Protein AF-A0A7D4Y6I4-F1 (afdb_monomer_lite)

pLDDT: mean 80.45, std 13.64, range [45.06, 97.44]

Sequence (197 aa):
MAVAPRLAIAAEPFLGSIGFMLISAAALFSTGSAINATLFSTARFTSRLAQNDLIPDHLSEDSDGDEPIRGLLTVGILAAGFTVVGSLQGITSFASLTFIVIMGGMNYLAISHRTKTEIRSLVPAVGFAGTVITIPLLLWHLYSKKFGVFLSVIGIVIIVITVEILYFERDWIVSEADELSDGAGSLDAEIESQTED

Secondary structure (DSSP, 8-state):
--HHHHHHHHHHHHHHHHHHHHHHHHHHHHHHHHHHHHHHHHHHHHHHHHHTTSS-GGG--S-TTS--HHHHHHHHHHHHHHHHHS-HHHHHHHHHHHHHHHHHHHHHHHHHTGGG----THHHHHHHHHHHHHHHHHHHHHHHH-HHHHHHHHHHHHHHHHHHHHHS-THHHHHHHHHHHHHHHHHHHHHHHHH--

Radius of gyration: 23.62 Å; chains: 1; bounding box: 47×55×69 Å

Structure (mmCIF, N/CA/C/O backbone):
data_AF-A0A7D4Y6I4-F1
#
_entry.id   AF-A0A7D4Y6I4-F1
#
loop_
_atom_site.group_PDB
_atom_site.id
_atom_site.type_symbol
_atom_site.label_atom_id
_atom_site.label_alt_id
_atom_site.label_comp_id
_atom_site.label_asym_id
_atom_site.label_entity_id
_atom_site.label_seq_id
_atom_site.pdbx_PDB_ins_code
_atom_site.Cartn_x
_atom_site.Cartn_y
_atom_site.Cartn_z
_atom_site.occupancy
_atom_site.B_iso_or_equiv
_atom_site.auth_seq_id
_atom_site.auth_comp_id
_atom_site.auth_asym_id
_atom_site.auth_atom_id
_atom_site.pdbx_PDB_model_num
ATOM 1 N N . MET A 1 1 ? -9.154 0.128 10.744 1.00 45.06 1 MET A N 1
ATOM 2 C CA . MET A 1 1 ? -8.159 1.161 11.073 1.00 45.06 1 MET A CA 1
ATOM 3 C C . MET A 1 1 ? -8.913 2.333 11.681 1.00 45.06 1 MET A C 1
ATOM 5 O O . MET A 1 1 ? -9.669 2.979 10.983 1.00 45.06 1 MET A O 1
ATOM 9 N N . ALA A 1 2 ? -8.832 2.498 13.000 1.00 52.56 2 ALA A N 1
ATOM 10 C CA . ALA A 1 2 ? -9.418 3.622 13.743 1.00 52.56 2 ALA A CA 1
ATOM 11 C C . ALA A 1 2 ? -8.486 3.960 14.916 1.00 52.56 2 ALA A C 1
ATOM 13 O O . ALA A 1 2 ? -8.923 4.141 16.043 1.00 52.56 2 ALA A O 1
ATOM 14 N N . VAL A 1 3 ? -7.172 3.914 14.675 1.00 60.28 3 VAL A N 1
ATOM 15 C CA . VAL A 1 3 ? -6.167 4.051 15.737 1.00 60.28 3 VAL A CA 1
ATOM 16 C C . VAL A 1 3 ? -6.004 5.518 16.123 1.00 60.28 3 VAL A C 1
ATOM 18 O O . VAL A 1 3 ? -6.035 5.812 17.306 1.00 60.28 3 VAL A O 1
ATOM 21 N N . ALA A 1 4 ? -5.964 6.449 15.166 1.00 66.25 4 ALA A N 1
ATOM 22 C CA . ALA A 1 4 ? -5.844 7.878 15.470 1.00 66.25 4 ALA A CA 1
ATOM 23 C C . ALA A 1 4 ? -7.004 8.439 16.328 1.00 66.25 4 ALA A C 1
ATOM 25 O O . ALA A 1 4 ? -6.711 9.039 17.359 1.00 66.25 4 ALA A O 1
ATOM 26 N N . PRO A 1 5 ? -8.296 8.173 16.028 1.00 69.12 5 PRO A N 1
ATOM 27 C CA . PRO A 1 5 ? -9.392 8.603 16.902 1.00 69.12 5 PRO A CA 1
ATOM 28 C C . PRO A 1 5 ? -9.328 7.959 18.289 1.00 69.12 5 PRO A C 1
ATOM 30 O O . PRO A 1 5 ? -9.615 8.607 19.288 1.00 69.12 5 PRO A O 1
ATOM 33 N N . ARG A 1 6 ? -8.913 6.685 18.367 1.00 76.25 6 ARG A N 1
ATOM 34 C CA . ARG A 1 6 ? -8.762 5.964 19.640 1.00 76.25 6 ARG A CA 1
ATOM 35 C C . ARG A 1 6 ? -7.611 6.505 20.478 1.00 76.25 6 ARG A C 1
ATOM 37 O O . ARG A 1 6 ? -7.748 6.563 21.690 1.00 76.25 6 ARG A O 1
ATOM 44 N N . LEU A 1 7 ? -6.506 6.907 19.852 1.00 75.75 7 LEU A N 1
ATOM 45 C CA . LEU A 1 7 ? -5.378 7.545 20.528 1.00 75.75 7 LEU A CA 1
ATOM 46 C C . LEU A 1 7 ? -5.739 8.956 21.000 1.00 75.75 7 LEU A C 1
ATOM 48 O O . LEU A 1 7 ? -5.395 9.317 22.119 1.00 75.75 7 LEU A O 1
ATOM 52 N N . ALA A 1 8 ? -6.474 9.724 20.191 1.00 76.25 8 ALA A N 1
ATOM 53 C CA . ALA A 1 8 ? -6.963 11.042 20.587 1.00 76.25 8 ALA A CA 1
ATOM 54 C C . ALA A 1 8 ? -7.915 10.947 21.794 1.00 76.25 8 ALA A C 1
ATOM 56 O O . ALA A 1 8 ? -7.738 11.671 22.769 1.00 76.25 8 ALA A O 1
ATOM 57 N N . ILE A 1 9 ? -8.861 10.000 21.769 1.00 78.75 9 ILE A N 1
ATOM 58 C CA . ILE A 1 9 ? -9.758 9.691 22.899 1.00 78.75 9 ILE A CA 1
ATOM 59 C C . ILE A 1 9 ? -8.985 9.178 24.119 1.00 78.75 9 ILE A C 1
ATOM 61 O O . ILE A 1 9 ? -9.285 9.556 25.246 1.00 78.75 9 ILE A O 1
ATOM 65 N N . ALA A 1 10 ? -7.958 8.349 23.922 1.00 80.38 10 ALA A N 1
ATOM 66 C CA . ALA A 1 10 ? -7.136 7.847 25.022 1.00 80.38 10 ALA A CA 1
ATOM 67 C C . ALA A 1 10 ? -6.286 8.943 25.689 1.00 80.38 10 ALA A C 1
ATOM 69 O O . ALA A 1 10 ? -5.902 8.787 26.845 1.00 80.38 10 ALA A O 1
ATOM 70 N N . ALA A 1 11 ? -5.996 10.041 24.988 1.00 77.12 11 ALA A N 1
ATOM 71 C CA . ALA A 1 11 ? -5.243 11.170 25.526 1.00 77.12 11 ALA A CA 1
ATOM 72 C C . ALA A 1 11 ? -6.108 12.184 26.291 1.00 77.12 11 ALA A C 1
ATOM 74 O O . ALA A 1 11 ? -5.578 12.929 27.114 1.00 77.12 11 ALA A O 1
ATOM 75 N N . GLU A 1 12 ? -7.421 12.203 26.055 1.00 76.38 12 GLU A N 1
ATOM 76 C CA . GLU A 1 12 ? -8.380 13.074 26.744 1.00 76.38 12 GLU A CA 1
ATOM 77 C C . GLU A 1 12 ? -8.302 12.989 28.285 1.00 76.38 12 GLU A C 1
ATOM 79 O O . GLU A 1 12 ? -8.216 14.041 28.918 1.00 76.38 12 GLU A O 1
ATOM 84 N N . PRO A 1 13 ? -8.217 11.806 28.930 1.00 76.69 13 PRO A N 1
ATOM 85 C CA . PRO A 1 13 ? -8.066 11.731 30.387 1.00 76.69 13 PRO A CA 1
ATOM 86 C C . PRO A 1 13 ? -6.716 12.243 30.925 1.00 76.69 13 PRO A C 1
ATOM 88 O O . PRO A 1 13 ? -6.615 12.495 32.123 1.00 76.69 13 PRO A O 1
ATOM 91 N N . PHE A 1 14 ? -5.686 12.412 30.084 1.00 80.25 14 PHE A N 1
ATOM 92 C CA . PHE A 1 14 ? -4.350 12.866 30.507 1.00 80.25 14 PHE A CA 1
ATOM 93 C C . PHE A 1 14 ? -4.066 14.338 30.180 1.00 80.25 14 PHE A C 1
ATOM 95 O O . PHE A 1 14 ? -3.408 15.021 30.960 1.00 80.25 14 PHE A O 1
ATOM 102 N N . LEU A 1 15 ? -4.537 14.828 29.028 1.00 80.25 15 LEU A N 1
ATOM 103 C CA . LEU A 1 15 ? -4.278 16.185 28.522 1.00 80.25 15 LEU A CA 1
ATOM 104 C C . LEU A 1 15 ? -5.556 17.012 28.278 1.00 80.25 15 LEU A C 1
ATOM 106 O O . LEU A 1 15 ? -5.475 18.145 27.796 1.00 80.25 15 LEU A O 1
ATOM 110 N N . GLY A 1 16 ? -6.737 16.467 28.574 1.00 85.19 16 GLY A N 1
ATOM 111 C CA . GLY A 1 16 ? -8.017 17.118 28.305 1.00 85.19 16 GLY A CA 1
ATOM 112 C C . GLY A 1 16 ? -8.282 17.335 26.810 1.00 85.19 16 GLY A C 1
ATOM 113 O O . GLY A 1 16 ? -7.694 16.693 25.934 1.00 85.19 16 GLY A O 1
ATOM 114 N N . SER A 1 17 ? -9.159 18.293 26.508 1.00 84.62 17 SER A N 1
ATOM 115 C CA . SER A 1 17 ? -9.577 18.632 25.138 1.00 84.62 17 SER A CA 1
ATOM 116 C C . SER A 1 17 ? -8.432 19.132 24.247 1.00 84.62 17 SER A C 1
ATOM 118 O O . SER A 1 17 ? -8.459 18.925 23.032 1.00 84.62 17 SER A O 1
ATOM 120 N N . ILE A 1 18 ? -7.398 19.741 24.838 1.00 87.56 18 ILE A N 1
ATOM 121 C CA . ILE A 1 18 ? -6.211 20.217 24.115 1.00 87.56 18 ILE A CA 1
ATOM 122 C C . ILE A 1 18 ? -5.413 19.028 23.561 1.00 87.56 18 ILE A C 1
ATOM 124 O O . ILE A 1 18 ? -5.013 19.051 22.397 1.00 87.56 18 ILE A O 1
ATOM 128 N N . GLY A 1 19 ? -5.230 17.962 24.350 1.00 84.25 19 GLY A N 1
ATOM 129 C CA . GLY A 1 19 ? -4.546 16.743 23.899 1.00 84.25 19 GLY A CA 1
ATOM 130 C C . GLY A 1 19 ? -5.274 16.050 22.753 1.00 84.25 19 GLY A C 1
ATOM 131 O O . GLY A 1 19 ? -4.652 15.689 21.752 1.00 84.25 19 GLY A O 1
ATOM 132 N N . PHE A 1 20 ? -6.600 15.938 22.863 1.00 85.19 20 PHE A N 1
ATOM 133 C CA . PHE A 1 20 ? -7.443 15.418 21.787 1.00 85.19 20 PHE A CA 1
ATOM 134 C C . PHE A 1 20 ? -7.268 16.226 20.491 1.00 85.19 20 PHE A C 1
ATOM 136 O O . PHE A 1 20 ? -7.071 15.646 19.419 1.00 85.19 20 PHE A O 1
ATOM 143 N N . MET A 1 21 ? -7.300 17.561 20.581 1.00 89.12 21 MET A N 1
ATOM 144 C CA . MET A 1 21 ? -7.192 18.446 19.419 1.00 89.12 21 MET A CA 1
ATOM 145 C C . MET A 1 21 ? -5.814 18.355 18.753 1.00 89.12 21 MET A C 1
ATOM 147 O O . MET A 1 21 ? -5.738 18.210 17.533 1.00 89.12 21 MET A O 1
ATOM 151 N N . LEU A 1 22 ? -4.731 18.372 19.539 1.00 89.75 22 LEU A N 1
ATOM 152 C CA . LEU A 1 22 ? -3.364 18.280 19.019 1.00 89.75 22 LEU A CA 1
ATOM 153 C C . LEU A 1 22 ? -3.096 16.938 18.331 1.00 89.75 22 LEU A C 1
ATOM 155 O O . LEU A 1 22 ? -2.549 16.919 17.230 1.00 89.75 22 LEU A O 1
ATOM 159 N N . ILE A 1 23 ? -3.516 15.819 18.931 1.00 87.94 23 ILE A N 1
ATOM 160 C CA . ILE A 1 23 ? -3.332 14.487 18.332 1.00 87.94 23 ILE A CA 1
ATOM 161 C C . ILE A 1 23 ? -4.179 14.338 17.070 1.00 87.94 23 ILE A C 1
ATOM 163 O O . ILE A 1 23 ? -3.701 13.797 16.074 1.00 87.94 23 ILE A O 1
ATOM 167 N N . SER A 1 24 ? -5.412 14.848 17.080 1.00 88.62 24 SER A N 1
ATOM 168 C CA . SER A 1 24 ? -6.282 14.820 15.901 1.00 88.62 24 SER A CA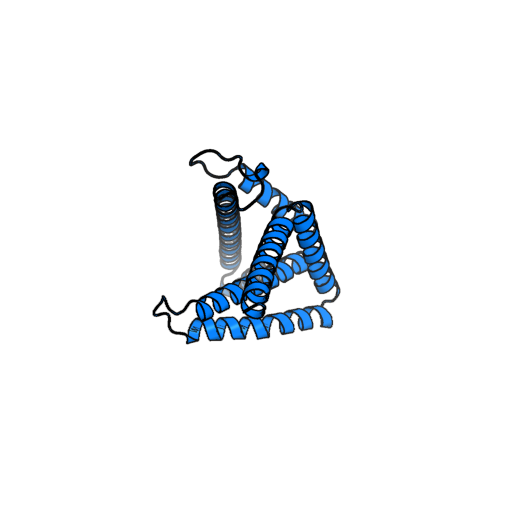 1
ATOM 169 C C . SER A 1 24 ? -5.693 15.640 14.750 1.00 88.62 24 SER A C 1
ATOM 171 O O . SER A 1 24 ? -5.631 15.152 13.623 1.00 88.62 24 SER A O 1
ATOM 173 N N . ALA A 1 25 ? -5.189 16.846 15.031 1.00 91.25 25 ALA A N 1
ATOM 174 C CA . ALA A 1 25 ? -4.516 17.679 14.037 1.00 91.25 25 ALA A CA 1
ATOM 175 C C . ALA A 1 25 ? -3.249 16.999 13.496 1.00 91.25 25 ALA A C 1
ATOM 177 O O . ALA A 1 25 ? -3.074 16.898 12.282 1.00 91.25 25 ALA A O 1
ATOM 178 N N . ALA A 1 26 ? -2.400 16.462 14.377 1.00 91.38 26 ALA A N 1
ATOM 179 C CA . ALA A 1 26 ? -1.193 15.740 13.984 1.00 91.38 26 ALA A CA 1
ATOM 180 C C . ALA A 1 26 ? -1.512 14.523 13.101 1.00 91.38 26 ALA A C 1
ATOM 182 O O . ALA A 1 26 ? -0.849 14.305 12.087 1.00 91.38 26 ALA A O 1
ATOM 183 N N . ALA A 1 27 ? -2.555 13.759 13.436 1.00 89.75 27 ALA A N 1
ATOM 184 C CA . ALA A 1 27 ? -2.996 12.618 12.642 1.00 89.75 27 ALA A CA 1
ATOM 185 C C . ALA A 1 27 ? -3.502 13.032 11.251 1.00 89.75 27 ALA A C 1
ATOM 187 O O . ALA A 1 27 ? -3.180 12.361 10.266 1.00 89.75 27 ALA A O 1
ATOM 188 N N . LEU A 1 28 ? -4.251 14.136 11.151 1.00 91.00 28 LEU A N 1
ATOM 189 C CA . LEU A 1 28 ? -4.729 14.672 9.873 1.00 91.00 28 LEU A CA 1
ATOM 190 C C . LEU A 1 28 ? -3.567 15.130 8.987 1.00 91.00 28 LEU A C 1
ATOM 192 O O . LEU A 1 28 ? -3.477 14.696 7.840 1.00 91.00 28 LEU A O 1
ATOM 196 N N . PHE A 1 29 ? -2.642 15.932 9.522 1.00 93.94 29 PHE A N 1
ATOM 197 C CA . PHE A 1 29 ? -1.471 16.391 8.769 1.00 93.94 29 PHE A CA 1
ATOM 198 C C . PHE A 1 29 ? -0.541 15.236 8.371 1.00 93.94 29 PHE A C 1
ATOM 200 O O . PHE A 1 29 ? -0.053 15.208 7.243 1.00 93.94 29 PHE A O 1
ATOM 207 N N . SER A 1 30 ? -0.333 14.253 9.253 1.00 93.88 30 SER A N 1
ATOM 208 C CA . SER A 1 30 ? 0.481 13.067 8.955 1.00 93.88 30 SER A CA 1
ATOM 209 C C . SER A 1 30 ? -0.136 12.218 7.840 1.00 93.88 30 SER A C 1
ATOM 211 O O . SER A 1 30 ? 0.561 11.850 6.894 1.00 93.88 30 SER A O 1
ATOM 213 N N . THR A 1 31 ? -1.448 11.970 7.904 1.00 91.62 31 THR A N 1
ATOM 214 C CA . THR A 1 31 ? -2.162 11.204 6.872 1.00 91.62 31 THR A CA 1
ATOM 215 C C . THR A 1 31 ? -2.164 11.954 5.540 1.00 91.62 31 THR A C 1
ATOM 217 O O . THR A 1 31 ? -1.853 11.366 4.508 1.00 91.62 31 THR A O 1
ATOM 220 N N . GLY A 1 32 ? -2.445 13.262 5.561 1.00 91.31 32 GLY A N 1
ATOM 221 C CA . GLY A 1 32 ? -2.434 14.106 4.365 1.00 91.31 32 GLY A CA 1
ATOM 222 C C . GLY A 1 32 ? -1.062 14.159 3.691 1.00 91.31 32 GLY A C 1
ATOM 223 O O . GLY A 1 32 ? -0.973 13.989 2.478 1.00 91.31 32 GLY A O 1
ATOM 224 N N . SER A 1 33 ? 0.015 14.309 4.468 1.00 94.00 33 SER A N 1
ATOM 225 C CA . SER A 1 33 ? 1.389 14.316 3.947 1.00 94.00 33 SER A CA 1
ATOM 226 C C . SER A 1 33 ? 1.777 12.976 3.314 1.00 94.00 33 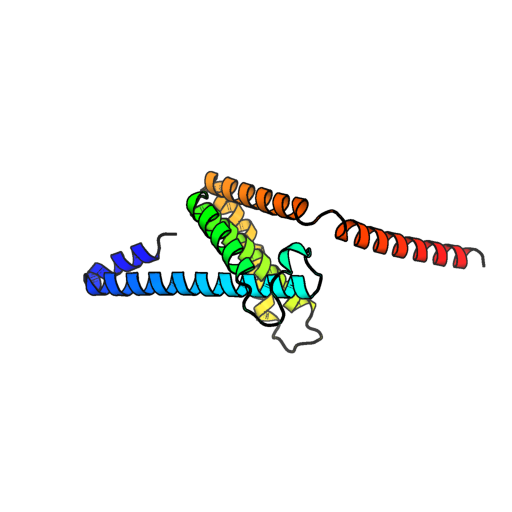SER A C 1
ATOM 228 O O . SER A 1 33 ? 2.322 12.950 2.212 1.00 94.00 33 SER A O 1
ATOM 230 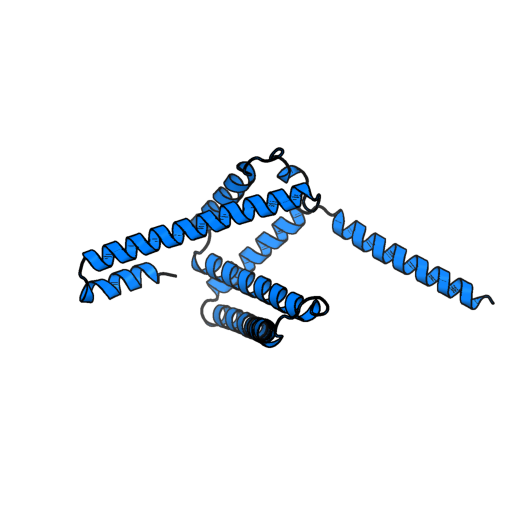N N . ALA A 1 34 ? 1.435 11.854 3.959 1.00 90.62 34 ALA A N 1
ATOM 231 C CA . ALA A 1 34 ? 1.717 10.523 3.425 1.00 90.62 34 ALA A CA 1
ATOM 232 C C . ALA A 1 34 ? 0.975 10.251 2.104 1.00 90.62 34 ALA A C 1
ATOM 234 O O . ALA A 1 34 ? 1.565 9.716 1.162 1.00 90.62 34 ALA A O 1
ATOM 235 N N . ILE A 1 35 ? -0.297 10.658 2.010 1.00 90.06 35 ILE A N 1
ATOM 236 C CA . ILE A 1 35 ? -1.079 10.558 0.769 1.00 90.06 35 ILE A CA 1
ATOM 237 C C . ILE A 1 35 ? -0.452 11.434 -0.319 1.00 90.06 35 ILE A C 1
ATOM 239 O O . ILE A 1 35 ? -0.207 10.944 -1.419 1.00 90.06 35 ILE A O 1
ATOM 243 N N . ASN A 1 36 ? -0.127 12.691 -0.005 1.00 92.00 36 ASN A N 1
ATOM 244 C CA . ASN A 1 36 ? 0.488 13.620 -0.950 1.00 92.00 36 ASN A CA 1
ATOM 245 C C . ASN A 1 36 ? 1.820 13.083 -1.501 1.00 92.00 36 ASN A C 1
ATOM 247 O O . ASN A 1 36 ? 2.022 13.041 -2.710 1.00 92.00 36 ASN A O 1
ATOM 251 N N . ALA A 1 37 ? 2.703 12.601 -0.622 1.00 92.44 37 ALA A N 1
ATOM 252 C CA . ALA A 1 37 ? 3.977 12.009 -1.018 1.00 92.44 37 ALA A CA 1
ATOM 253 C C . ALA A 1 37 ? 3.793 10.773 -1.914 1.00 92.44 37 ALA A C 1
ATOM 255 O O . ALA A 1 37 ? 4.526 10.612 -2.886 1.00 92.44 37 ALA A O 1
ATOM 256 N N . THR A 1 38 ? 2.802 9.926 -1.620 1.00 91.06 38 THR A N 1
ATOM 257 C CA . THR A 1 38 ? 2.506 8.734 -2.429 1.00 91.06 38 THR A CA 1
ATOM 258 C C . THR A 1 38 ? 2.008 9.123 -3.817 1.00 91.06 38 THR A C 1
ATOM 260 O O . THR A 1 38 ? 2.534 8.623 -4.802 1.00 91.06 38 THR A O 1
ATOM 263 N N . LEU A 1 39 ? 1.056 10.057 -3.907 1.00 90.19 39 LEU A N 1
ATOM 264 C CA . LEU A 1 39 ? 0.492 10.508 -5.180 1.00 90.19 39 LEU A CA 1
ATOM 265 C C . LEU A 1 39 ? 1.560 11.096 -6.112 1.00 90.19 39 LEU A C 1
ATOM 267 O O . LEU A 1 39 ? 1.663 10.674 -7.261 1.00 90.19 39 LEU A O 1
ATOM 271 N N . PHE A 1 40 ? 2.396 12.008 -5.605 1.00 89.69 40 PHE A N 1
ATOM 272 C CA . PHE A 1 40 ? 3.487 12.593 -6.389 1.00 89.69 40 PHE A CA 1
ATOM 273 C C . PHE A 1 40 ? 4.571 11.568 -6.745 1.00 89.69 40 PHE A C 1
ATOM 275 O O . PHE A 1 40 ? 5.055 11.557 -7.874 1.00 89.69 40 PHE A O 1
ATOM 282 N N . SER A 1 41 ? 4.940 10.683 -5.811 1.00 90.56 41 SER A N 1
ATOM 283 C CA . SER A 1 41 ? 5.918 9.618 -6.070 1.00 90.56 41 SER A CA 1
ATOM 284 C C . SER A 1 41 ? 5.438 8.675 -7.175 1.00 90.56 41 SER A C 1
ATOM 286 O O . SER A 1 41 ? 6.180 8.409 -8.117 1.00 90.56 41 SER A O 1
ATOM 288 N N . THR A 1 42 ? 4.183 8.222 -7.104 1.00 89.56 42 THR A N 1
ATOM 289 C CA . THR A 1 42 ? 3.581 7.346 -8.115 1.00 89.56 42 THR A CA 1
ATOM 290 C C . THR A 1 42 ? 3.457 8.050 -9.459 1.00 89.56 42 THR A C 1
ATOM 292 O O . THR A 1 42 ? 3.881 7.477 -10.453 1.00 89.56 42 THR A O 1
ATOM 295 N N . ALA A 1 43 ? 2.958 9.290 -9.504 1.00 86.62 43 ALA A N 1
ATOM 296 C CA . ALA A 1 43 ? 2.822 10.029 -10.759 1.00 86.62 43 ALA A CA 1
ATOM 297 C C . ALA A 1 43 ? 4.181 10.210 -11.455 1.00 86.62 43 ALA A C 1
ATOM 299 O O . ALA A 1 43 ? 4.328 9.855 -12.620 1.00 86.62 43 ALA A O 1
ATOM 300 N N . ARG A 1 44 ? 5.211 10.652 -10.718 1.00 85.81 44 ARG A N 1
ATOM 301 C CA . ARG A 1 44 ? 6.578 10.779 -11.250 1.00 85.81 44 ARG A CA 1
ATOM 302 C C . ARG A 1 44 ? 7.160 9.440 -11.684 1.00 85.81 44 ARG A C 1
ATOM 304 O O . ARG A 1 44 ? 7.814 9.380 -12.718 1.00 85.81 44 ARG A O 1
ATOM 311 N N . PHE A 1 45 ?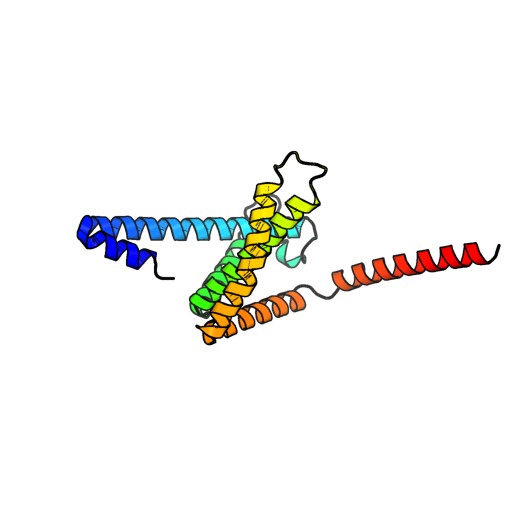 6.949 8.378 -10.908 1.00 87.31 45 PHE A N 1
ATOM 312 C CA . PHE A 1 45 ? 7.419 7.042 -11.263 1.00 87.31 45 PHE A CA 1
ATOM 313 C C . PHE A 1 45 ? 6.775 6.560 -12.567 1.00 87.31 45 PHE A C 1
ATOM 315 O O . PHE A 1 45 ? 7.494 6.190 -13.487 1.00 87.31 45 PHE A O 1
ATOM 322 N N . THR A 1 46 ? 5.451 6.649 -12.692 1.00 83.62 46 THR A N 1
ATOM 323 C CA . THR A 1 46 ? 4.724 6.277 -13.912 1.00 83.62 46 THR A CA 1
ATOM 324 C C . THR A 1 46 ? 5.190 7.091 -15.120 1.00 83.62 46 THR A C 1
ATOM 326 O O . THR A 1 46 ? 5.489 6.504 -16.153 1.00 83.62 46 THR A O 1
ATOM 329 N N . SER A 1 47 ? 5.363 8.410 -14.993 1.00 79.81 47 SER A N 1
ATOM 330 C CA . SER A 1 47 ? 5.882 9.237 -16.093 1.00 79.81 47 SER A CA 1
ATOM 331 C C . SER A 1 47 ? 7.308 8.869 -16.489 1.00 79.81 47 SER A C 1
ATOM 333 O O . SER A 1 47 ? 7.640 8.877 -17.669 1.00 79.81 47 SER A O 1
ATOM 335 N N . ARG A 1 48 ? 8.160 8.491 -15.527 1.00 81.94 48 ARG A N 1
ATOM 336 C CA . ARG A 1 48 ? 9.496 7.963 -15.829 1.00 81.94 48 ARG A CA 1
ATOM 337 C C . ARG A 1 48 ? 9.419 6.632 -16.569 1.00 81.94 48 ARG A C 1
ATOM 339 O O . ARG A 1 48 ? 10.217 6.433 -17.472 1.00 81.94 48 ARG A O 1
ATOM 346 N N . LEU A 1 49 ? 8.495 5.742 -16.215 1.00 82.69 49 LEU A N 1
ATOM 347 C CA . LEU A 1 49 ? 8.297 4.483 -16.938 1.00 82.69 49 LEU A CA 1
ATOM 348 C C . LEU A 1 49 ? 7.854 4.742 -18.385 1.00 82.69 49 LEU A C 1
ATOM 350 O O . LEU A 1 49 ? 8.416 4.134 -19.289 1.00 82.69 49 LEU A O 1
ATOM 354 N N . ALA A 1 50 ? 6.929 5.684 -18.601 1.00 78.06 50 ALA A N 1
ATOM 355 C CA . ALA A 1 50 ? 6.475 6.076 -19.938 1.00 78.06 50 ALA A CA 1
ATOM 356 C C . ALA A 1 50 ? 7.611 6.680 -20.779 1.00 78.06 50 ALA A C 1
ATOM 358 O O . ALA A 1 50 ? 7.806 6.297 -21.920 1.00 78.06 50 ALA A O 1
ATOM 359 N N . GLN A 1 51 ? 8.440 7.550 -20.187 1.00 77.62 51 GLN A N 1
ATOM 360 C CA . GLN A 1 51 ? 9.624 8.122 -20.850 1.00 77.62 51 GLN A CA 1
ATOM 361 C C . GLN A 1 51 ? 10.696 7.088 -21.236 1.00 77.62 51 GLN A C 1
ATOM 363 O O . GLN A 1 51 ? 11.592 7.418 -22.006 1.00 77.62 51 GLN A O 1
ATOM 368 N N . ASN A 1 52 ? 10.670 5.887 -20.649 1.00 78.62 52 ASN A N 1
ATOM 369 C CA . ASN A 1 52 ? 11.592 4.795 -20.977 1.00 78.62 52 ASN A CA 1
ATOM 370 C C . ASN A 1 52 ? 10.919 3.719 -21.851 1.00 78.62 52 ASN A C 1
ATOM 372 O O . ASN A 1 52 ? 11.427 2.602 -21.901 1.00 78.62 52 ASN A O 1
ATOM 376 N N . ASP A 1 53 ? 9.771 4.024 -22.472 1.00 73.81 53 ASP A N 1
ATOM 377 C CA . ASP A 1 53 ? 8.992 3.105 -23.316 1.00 73.81 53 ASP A CA 1
ATOM 378 C C . ASP A 1 53 ? 8.613 1.784 -22.603 1.00 73.81 53 ASP A C 1
ATOM 380 O O . ASP A 1 53 ? 8.401 0.749 -23.231 1.00 73.81 53 ASP A O 1
ATOM 384 N N . LEU A 1 54 ? 8.531 1.797 -21.260 1.00 74.50 54 LEU A N 1
ATOM 385 C CA . LEU A 1 54 ? 8.214 0.614 -20.438 1.00 74.50 54 LEU A CA 1
ATOM 386 C C . LEU A 1 54 ? 6.710 0.425 -20.199 1.00 74.50 54 LEU A C 1
ATOM 388 O O . LEU A 1 54 ? 6.300 -0.607 -19.666 1.00 74.50 54 LEU A O 1
ATOM 392 N N . ILE A 1 55 ? 5.892 1.429 -20.521 1.00 73.38 55 ILE A N 1
ATOM 393 C CA . ILE A 1 55 ? 4.429 1.391 -20.416 1.00 73.38 55 ILE A CA 1
ATOM 394 C C . ILE A 1 55 ? 3.804 2.094 -21.630 1.00 73.38 55 ILE A C 1
ATOM 396 O O . ILE A 1 55 ? 4.461 2.949 -22.221 1.00 73.38 55 ILE A O 1
ATOM 400 N N . PRO A 1 56 ? 2.551 1.771 -21.996 1.00 66.75 56 PRO A N 1
ATOM 401 C CA . PRO A 1 56 ? 1.918 2.285 -23.207 1.00 66.75 56 PRO A CA 1
ATOM 402 C C . PRO A 1 56 ? 1.840 3.82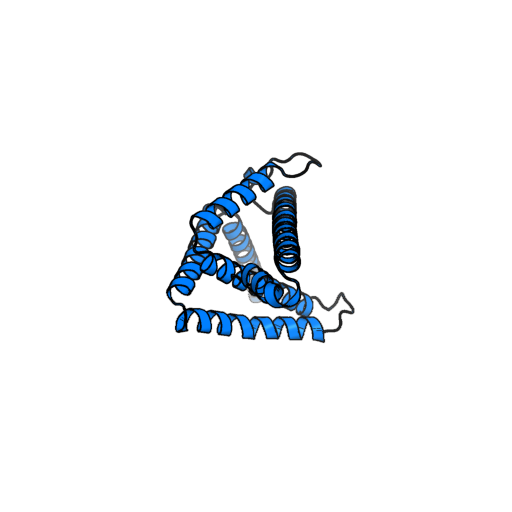0 -23.312 1.00 66.75 56 PRO A C 1
ATOM 404 O O . PRO A 1 56 ? 1.568 4.517 -22.329 1.00 66.75 56 PRO A O 1
ATOM 407 N N . ASP A 1 57 ? 1.953 4.330 -24.546 1.00 60.41 57 ASP A N 1
ATOM 408 C CA . ASP A 1 57 ? 2.179 5.755 -24.843 1.00 60.41 57 ASP A CA 1
ATOM 409 C C . ASP A 1 57 ? 1.081 6.733 -24.404 1.00 60.41 57 ASP A C 1
ATOM 411 O O . ASP A 1 57 ? 1.272 7.944 -24.308 1.00 60.41 57 ASP A O 1
ATOM 415 N N . HIS A 1 58 ? -0.112 6.229 -24.121 1.00 61.34 58 HIS A N 1
ATOM 416 C CA . HIS A 1 58 ? -1.240 7.055 -23.700 1.00 61.34 58 HIS A CA 1
ATOM 417 C C . HIS A 1 58 ? -1.106 7.566 -22.251 1.00 61.34 58 HIS A C 1
ATOM 419 O O . HIS A 1 58 ? -1.916 8.386 -21.816 1.00 61.34 58 HIS A O 1
ATOM 425 N N . LEU A 1 59 ? -0.067 7.136 -21.519 1.00 58.44 59 LEU A N 1
ATOM 426 C CA . LEU A 1 59 ? 0.393 7.750 -20.265 1.00 58.44 59 LEU A CA 1
ATOM 427 C C . LEU A 1 59 ? 1.612 8.680 -20.448 1.00 58.44 59 LEU A C 1
ATOM 429 O O . LEU A 1 59 ? 2.044 9.291 -19.469 1.00 58.44 59 LEU A O 1
ATOM 433 N N . SER A 1 60 ? 2.141 8.820 -21.670 1.00 56.50 60 SER A N 1
ATOM 434 C CA . SER A 1 60 ? 3.351 9.596 -22.008 1.00 56.50 60 SER A CA 1
ATOM 435 C C . SER A 1 60 ? 3.130 11.102 -22.131 1.00 56.50 60 SER A C 1
ATOM 437 O O . SER A 1 60 ? 4.080 11.852 -22.345 1.00 56.50 60 SER A O 1
ATOM 439 N N . GLU A 1 61 ? 1.893 11.582 -22.008 1.00 55.50 61 GLU A N 1
ATOM 440 C CA . GLU A 1 61 ? 1.580 12.996 -22.214 1.00 55.50 61 GLU A CA 1
ATOM 441 C C . GLU A 1 61 ? 1.845 13.842 -20.964 1.00 55.50 61 GLU A C 1
ATOM 443 O O . GLU A 1 61 ? 0.915 14.400 -20.395 1.00 55.50 61 GLU A O 1
ATOM 448 N N . ASP A 1 62 ? 3.103 13.973 -20.552 1.00 55.03 62 ASP A N 1
ATOM 449 C CA . ASP A 1 62 ? 3.555 15.167 -19.833 1.00 55.03 62 ASP A CA 1
ATOM 450 C C . ASP A 1 62 ? 4.977 15.521 -20.307 1.00 55.03 62 ASP A C 1
ATOM 452 O O . ASP A 1 62 ? 5.939 14.764 -20.152 1.00 55.03 62 ASP A O 1
ATOM 456 N N . SER A 1 63 ? 5.051 16.670 -20.981 1.00 50.34 63 SER A N 1
ATOM 457 C CA . SER A 1 63 ? 6.211 17.211 -21.681 1.00 50.34 63 SER A CA 1
ATOM 458 C C . SER A 1 63 ? 7.433 17.401 -20.782 1.00 50.34 63 SER A C 1
ATOM 460 O O . SER A 1 63 ? 7.327 17.835 -19.638 1.00 50.34 63 SER A O 1
ATOM 462 N N . ASP A 1 64 ? 8.595 17.131 -21.376 1.00 51.25 64 ASP A N 1
ATOM 463 C CA . ASP A 1 64 ? 9.941 17.628 -21.064 1.00 51.25 64 ASP A CA 1
ATOM 464 C C . ASP A 1 64 ? 10.053 18.570 -19.836 1.00 51.25 64 ASP A C 1
ATOM 466 O O . ASP A 1 64 ? 10.123 19.794 -19.947 1.00 51.25 64 ASP A O 1
ATOM 470 N N . GLY A 1 65 ? 10.093 17.982 -18.634 1.00 57.53 65 GLY A N 1
ATOM 471 C CA . GLY A 1 65 ? 10.525 18.653 -17.402 1.00 57.53 65 GLY A CA 1
ATOM 472 C C . GLY A 1 65 ? 9.444 19.176 -16.446 1.00 57.53 65 GLY A C 1
ATOM 473 O O . GLY A 1 65 ? 9.819 19.600 -15.350 1.00 57.53 65 GLY A O 1
ATOM 474 N N . ASP A 1 66 ? 8.154 19.115 -16.791 1.00 65.88 66 ASP A N 1
ATOM 475 C CA . ASP A 1 66 ? 7.062 19.539 -15.896 1.00 65.88 66 ASP A CA 1
ATOM 476 C C . ASP A 1 66 ? 6.547 18.412 -14.974 1.00 65.88 66 ASP A C 1
ATOM 478 O O . ASP A 1 66 ? 6.758 17.218 -15.198 1.00 65.88 66 ASP A O 1
ATOM 482 N N . GLU A 1 67 ? 5.892 18.799 -13.874 1.00 70.38 67 GLU A N 1
ATOM 483 C CA . GLU A 1 67 ? 5.269 17.860 -12.934 1.00 70.38 67 GLU A CA 1
ATOM 484 C C . GLU A 1 67 ? 4.103 17.115 -13.615 1.00 70.38 67 GLU A C 1
ATOM 486 O O . GLU A 1 67 ? 3.273 17.772 -14.246 1.00 70.38 67 GLU A O 1
ATOM 491 N N . PRO A 1 68 ? 3.969 15.781 -13.457 1.00 78.69 68 PRO A N 1
ATOM 492 C CA . PRO A 1 68 ? 2.964 15.003 -14.175 1.00 78.69 68 PRO A CA 1
ATOM 493 C C . PRO A 1 68 ? 1.551 15.175 -13.607 1.00 78.69 68 PRO A C 1
ATOM 495 O O . PRO A 1 68 ? 1.024 14.335 -12.866 1.00 78.69 68 PRO A O 1
ATOM 498 N N . ILE A 1 69 ? 0.930 16.311 -13.927 1.00 81.25 69 ILE A N 1
ATOM 499 C CA . ILE A 1 69 ? -0.375 16.732 -13.406 1.00 81.25 69 ILE A CA 1
ATOM 500 C C . ILE A 1 69 ? -1.469 15.752 -13.836 1.00 81.25 69 ILE A C 1
ATOM 502 O O . ILE A 1 69 ? -2.370 15.455 -13.045 1.00 81.25 69 ILE A O 1
ATOM 506 N N . ARG A 1 70 ? -1.404 15.214 -15.060 1.00 76.56 70 ARG A N 1
ATOM 507 C CA . ARG A 1 70 ? -2.415 14.270 -15.558 1.00 76.56 70 ARG A CA 1
ATOM 508 C C . ARG A 1 70 ? -2.342 12.935 -14.828 1.00 76.56 70 ARG A C 1
ATOM 510 O O . ARG A 1 70 ? -3.377 12.412 -14.400 1.00 76.56 70 ARG A O 1
ATOM 517 N N . GLY A 1 71 ? -1.128 12.425 -14.614 1.00 77.69 71 GLY A N 1
ATOM 518 C CA . GLY A 1 71 ? -0.886 11.239 -13.792 1.00 77.69 71 GLY A CA 1
ATOM 519 C C . GLY A 1 71 ? -1.374 11.443 -12.357 1.00 77.69 71 GLY A C 1
ATOM 520 O O . GLY A 1 71 ? -2.104 10.608 -11.818 1.00 77.69 71 GLY A O 1
ATOM 521 N N . LEU A 1 72 ? -1.069 12.602 -11.767 1.00 85.56 72 LEU A N 1
ATOM 522 C CA . LEU A 1 72 ? -1.502 12.964 -10.418 1.00 85.56 72 LEU A CA 1
ATOM 523 C C . LEU A 1 72 ? -3.032 12.995 -10.279 1.00 85.56 72 LEU A C 1
ATOM 525 O O . LEU A 1 72 ? -3.576 12.413 -9.337 1.00 85.56 72 LEU A O 1
ATOM 529 N N . LEU A 1 73 ? -3.733 13.644 -11.214 1.00 85.75 73 LEU A N 1
ATOM 530 C CA . LEU A 1 73 ? -5.197 13.707 -11.222 1.00 85.75 73 LEU A CA 1
ATOM 531 C C . LEU A 1 73 ? -5.822 12.325 -11.409 1.00 85.75 73 LEU A C 1
ATOM 533 O O . LEU A 1 73 ? -6.774 11.990 -10.707 1.00 85.75 73 LEU A O 1
ATOM 537 N N . THR A 1 74 ? -5.268 11.507 -12.303 1.00 82.56 74 THR A N 1
ATOM 538 C CA . THR A 1 74 ? -5.775 10.156 -12.576 1.00 82.56 74 THR A CA 1
ATOM 539 C C . THR A 1 74 ? -5.654 9.265 -11.343 1.00 82.56 74 THR A C 1
ATOM 541 O O . THR A 1 74 ? -6.652 8.716 -10.873 1.00 82.56 74 THR A O 1
ATOM 544 N N . VAL A 1 75 ? -4.457 9.181 -10.750 1.00 84.19 75 VAL A N 1
ATOM 545 C CA . VAL A 1 75 ? -4.227 8.392 -9.530 1.00 84.19 75 VAL A CA 1
ATOM 546 C C . VAL A 1 75 ? -5.049 8.948 -8.361 1.00 84.19 75 VAL A C 1
ATOM 548 O O . VAL A 1 75 ? -5.618 8.175 -7.592 1.00 84.19 75 VAL A O 1
ATOM 551 N N . GLY A 1 76 ? -5.182 10.273 -8.248 1.00 87.12 76 GLY A N 1
ATOM 552 C CA . GLY A 1 76 ? -5.993 10.927 -7.221 1.00 87.12 76 GLY A CA 1
ATOM 553 C C . GLY A 1 76 ? -7.488 10.605 -7.324 1.00 87.12 76 GLY A C 1
ATOM 554 O O . GLY A 1 76 ? -8.105 10.243 -6.321 1.00 87.12 76 GLY A O 1
ATOM 555 N N . ILE A 1 77 ? -8.071 10.681 -8.525 1.00 88.38 77 ILE A N 1
ATOM 556 C CA . ILE A 1 77 ? -9.481 10.340 -8.775 1.00 88.38 77 ILE A CA 1
ATOM 557 C C . ILE A 1 77 ? -9.725 8.854 -8.520 1.00 88.38 77 ILE A C 1
ATOM 559 O O . ILE A 1 77 ? -10.700 8.506 -7.854 1.00 88.38 77 ILE A O 1
ATOM 563 N N . LEU A 1 78 ? -8.830 7.980 -8.987 1.00 84.50 78 LEU A N 1
ATOM 564 C CA . LEU A 1 78 ? -8.923 6.545 -8.724 1.00 84.50 78 LEU A CA 1
ATOM 565 C C . LEU A 1 78 ? -8.862 6.257 -7.220 1.00 84.50 78 LEU A C 1
ATOM 567 O O . LEU A 1 78 ? -9.731 5.562 -6.697 1.00 84.50 78 LEU A O 1
ATOM 571 N N . ALA A 1 79 ? -7.900 6.839 -6.500 1.00 84.75 79 ALA A N 1
ATOM 572 C CA . ALA A 1 79 ? -7.776 6.679 -5.053 1.00 84.75 79 ALA A CA 1
ATOM 573 C C . ALA A 1 79 ? -9.018 7.190 -4.300 1.00 84.75 79 ALA A C 1
ATOM 575 O O . ALA A 1 79 ? -9.499 6.528 -3.373 1.00 84.75 79 ALA A O 1
ATOM 576 N N . ALA A 1 80 ? -9.579 8.332 -4.711 1.00 85.44 80 ALA A N 1
ATOM 577 C CA . ALA A 1 80 ? -10.819 8.866 -4.154 1.00 85.44 80 ALA A CA 1
ATOM 578 C C . ALA A 1 80 ? -12.015 7.940 -4.437 1.00 85.44 80 ALA A C 1
ATOM 580 O O . ALA A 1 80 ? -12.773 7.619 -3.520 1.00 85.44 80 ALA A O 1
ATOM 581 N N . GLY A 1 81 ? -12.148 7.441 -5.669 1.00 85.44 81 GLY A N 1
ATOM 582 C CA . GLY A 1 81 ? -13.189 6.492 -6.063 1.00 85.44 81 GLY A CA 1
ATOM 583 C C . GLY A 1 81 ? -13.118 5.185 -5.271 1.00 85.44 81 GLY A C 1
ATOM 584 O O . GLY A 1 81 ? -14.118 4.758 -4.692 1.00 85.44 81 GLY A O 1
ATOM 585 N N . PHE A 1 82 ? -11.923 4.599 -5.146 1.00 80.06 82 PHE A N 1
ATOM 586 C CA . PHE A 1 82 ? -11.696 3.420 -4.308 1.00 80.06 82 PHE A CA 1
ATOM 587 C C . PHE A 1 82 ? -12.053 3.682 -2.846 1.00 80.06 82 PHE A C 1
ATOM 589 O O . PHE A 1 82 ? -12.652 2.819 -2.212 1.00 80.06 82 PHE A O 1
ATOM 596 N N . THR A 1 83 ? -11.742 4.869 -2.319 1.00 82.06 83 THR A N 1
ATOM 597 C CA . THR A 1 83 ? -12.072 5.243 -0.935 1.00 82.06 83 THR A CA 1
ATOM 598 C C . THR A 1 83 ? -13.582 5.327 -0.696 1.00 82.06 83 THR A C 1
ATOM 600 O O . THR A 1 83 ? -14.043 4.951 0.380 1.00 82.06 83 THR A O 1
ATOM 603 N N . VAL A 1 84 ? -14.357 5.799 -1.677 1.00 84.12 84 VAL A N 1
ATOM 604 C CA . VAL A 1 84 ? -15.821 5.929 -1.567 1.00 84.12 84 VAL A CA 1
ATOM 605 C C . VAL A 1 84 ? -16.529 4.582 -1.726 1.00 84.12 84 VAL A C 1
ATOM 607 O O . VAL A 1 84 ? -17.482 4.300 -1.002 1.00 84.12 84 VAL A O 1
ATOM 610 N N . VAL A 1 85 ? -16.083 3.755 -2.673 1.00 77.75 85 VAL A N 1
ATOM 611 C CA . VAL A 1 85 ? -16.782 2.517 -3.062 1.00 77.75 85 VAL A CA 1
ATOM 612 C C . VAL A 1 85 ? -16.300 1.300 -2.268 1.00 77.75 85 VAL A C 1
ATOM 614 O O . VAL A 1 85 ? -17.081 0.398 -1.963 1.00 77.75 85 VAL A O 1
ATOM 617 N N . GLY A 1 86 ? -15.009 1.234 -1.947 1.00 70.81 86 GLY A N 1
ATOM 618 C CA . GLY A 1 86 ? -14.395 0.051 -1.360 1.00 70.81 86 GLY A CA 1
ATOM 619 C C . GLY A 1 86 ? -14.549 -0.030 0.158 1.00 70.81 86 GLY A C 1
ATOM 620 O O . GLY A 1 86 ? -14.636 0.969 0.872 1.00 70.81 86 GLY A O 1
ATOM 621 N N . SER A 1 87 ? -14.514 -1.254 0.697 1.00 82.25 87 SER A N 1
ATOM 622 C CA . SER A 1 87 ? -14.421 -1.421 2.147 1.00 82.25 87 SER A CA 1
ATOM 623 C C . SER A 1 87 ? -13.045 -0.940 2.619 1.00 82.25 87 SER A C 1
ATOM 625 O O . SER A 1 87 ? -12.019 -1.492 2.225 1.00 82.25 87 SER A O 1
ATOM 627 N N . LEU A 1 88 ? -12.997 0.070 3.498 1.00 83.50 88 LEU A N 1
ATOM 628 C CA . LEU A 1 88 ? -11.730 0.629 4.004 1.00 83.50 88 LEU A CA 1
ATOM 629 C C . LEU A 1 88 ? -10.791 -0.459 4.544 1.00 83.50 88 LEU A C 1
ATOM 631 O O . LEU A 1 88 ? -9.571 -0.398 4.379 1.00 83.50 88 LEU A O 1
ATOM 635 N N . GLN A 1 89 ? -11.366 -1.482 5.183 1.00 87.81 89 GLN A N 1
ATOM 636 C CA . GLN A 1 89 ? -10.595 -2.610 5.680 1.00 87.81 89 GLN A CA 1
ATOM 637 C C . GLN A 1 89 ? -10.055 -3.501 4.553 1.00 87.81 89 GLN A C 1
ATOM 639 O O . GLN A 1 89 ? -8.910 -3.925 4.650 1.00 87.81 89 GLN A O 1
ATOM 644 N N . GLY A 1 90 ? -10.837 -3.761 3.500 1.00 88.62 90 GLY A N 1
ATOM 645 C CA . GLY A 1 90 ? -10.381 -4.489 2.315 1.00 88.62 90 GLY A CA 1
ATOM 646 C C . GLY A 1 90 ? -9.258 -3.751 1.596 1.00 88.62 90 GLY A C 1
ATOM 647 O O . GLY A 1 90 ? -8.215 -4.347 1.355 1.00 88.62 90 GLY A O 1
ATOM 648 N N . ILE A 1 91 ? -9.419 -2.444 1.369 1.00 88.62 91 ILE A N 1
ATOM 649 C CA . ILE A 1 91 ? -8.403 -1.584 0.740 1.00 88.62 91 ILE A CA 1
ATOM 650 C C . ILE A 1 91 ? -7.106 -1.608 1.552 1.00 88.62 91 ILE A C 1
ATOM 652 O O . ILE A 1 91 ? -6.036 -1.858 1.010 1.00 88.62 91 ILE A O 1
ATOM 656 N N . THR A 1 92 ? -7.193 -1.404 2.871 1.00 89.06 92 THR A N 1
ATOM 657 C CA . THR A 1 92 ? -6.002 -1.391 3.735 1.00 89.06 92 THR A CA 1
ATOM 658 C C . THR A 1 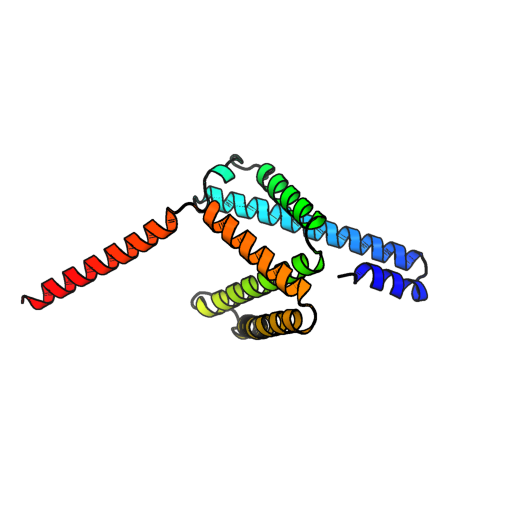92 ? -5.336 -2.769 3.802 1.00 89.06 92 THR A C 1
ATOM 660 O O . THR A 1 92 ? -4.109 -2.858 3.818 1.00 89.06 92 THR A O 1
ATOM 663 N N . SER A 1 93 ? -6.116 -3.856 3.837 1.00 93.25 93 SER A N 1
ATOM 664 C CA . SER A 1 93 ? -5.580 -5.222 3.828 1.00 93.25 93 SER A CA 1
ATOM 665 C C . SER A 1 93 ? -4.909 -5.567 2.498 1.00 93.25 93 SER A C 1
ATOM 667 O O . SER A 1 93 ? -3.829 -6.152 2.518 1.00 93.25 93 SER A O 1
ATOM 669 N N . PHE A 1 94 ? -5.497 -5.163 1.370 1.00 93.00 94 PHE A N 1
ATOM 670 C CA . PHE A 1 94 ? -4.889 -5.295 0.048 1.00 93.00 94 PHE A CA 1
ATOM 671 C C . PHE A 1 94 ? -3.587 -4.492 -0.037 1.00 93.00 94 PHE A C 1
ATOM 673 O O . PHE A 1 94 ? -2.544 -5.067 -0.323 1.00 93.00 94 PHE A O 1
ATOM 680 N N . ALA A 1 95 ? -3.612 -3.206 0.325 1.00 91.25 95 ALA A N 1
ATOM 681 C CA . ALA A 1 95 ? -2.422 -2.356 0.328 1.00 91.25 95 ALA A CA 1
ATOM 682 C C . ALA A 1 95 ? -1.296 -2.934 1.203 1.00 91.25 95 ALA A C 1
ATOM 684 O O . ALA A 1 95 ? -0.134 -2.920 0.807 1.00 91.25 95 ALA A O 1
ATOM 685 N N . SER A 1 96 ? -1.639 -3.500 2.366 1.00 94.62 96 SER A N 1
ATOM 686 C CA . SER A 1 96 ? -0.669 -4.174 3.239 1.00 94.62 96 SER A CA 1
ATOM 687 C C . SER A 1 96 ? -0.068 -5.410 2.572 1.00 94.62 96 SER A C 1
ATOM 689 O O . SER A 1 96 ? 1.146 -5.583 2.607 1.00 94.62 96 SER A O 1
ATOM 691 N N . LEU A 1 97 ? -0.895 -6.262 1.956 1.00 96.38 97 LEU A N 1
ATOM 692 C CA . LEU A 1 97 ? -0.426 -7.450 1.245 1.00 96.38 97 LEU A CA 1
ATOM 693 C C . LEU A 1 97 ? 0.514 -7.063 0.096 1.00 96.38 97 LEU A C 1
ATOM 695 O O . LEU A 1 97 ? 1.617 -7.596 0.017 1.00 96.38 97 LEU A O 1
ATOM 699 N N . THR A 1 98 ? 0.121 -6.089 -0.726 1.00 95.06 98 THR A N 1
ATOM 700 C CA . THR A 1 98 ? 0.942 -5.551 -1.818 1.00 95.06 98 THR A CA 1
ATOM 701 C C . THR A 1 98 ? 2.269 -5.000 -1.299 1.00 95.06 98 THR A C 1
ATOM 703 O O . THR A 1 98 ? 3.322 -5.333 -1.836 1.00 95.06 98 THR A O 1
ATOM 706 N N . PHE A 1 99 ? 2.258 -4.231 -0.206 1.00 94.44 99 PHE A N 1
ATOM 707 C CA . PHE A 1 99 ? 3.482 -3.711 0.405 1.00 94.44 99 PHE A CA 1
ATOM 708 C C . PHE A 1 99 ? 4.406 -4.828 0.909 1.00 94.44 99 PHE A C 1
ATOM 710 O O . PHE A 1 99 ? 5.615 -4.763 0.696 1.00 94.44 99 PHE A O 1
ATOM 717 N N . ILE A 1 100 ? 3.855 -5.873 1.539 1.00 96.62 100 ILE A N 1
ATOM 718 C CA . ILE A 1 100 ? 4.637 -7.031 1.997 1.00 96.62 100 ILE A CA 1
ATOM 719 C C . ILE A 1 100 ? 5.258 -7.768 0.804 1.00 96.62 100 ILE A C 1
ATOM 721 O O . ILE A 1 100 ? 6.426 -8.141 0.876 1.00 96.62 100 ILE A O 1
ATOM 725 N N . VAL A 1 101 ? 4.518 -7.947 -0.293 1.00 96.62 101 VAL A N 1
ATOM 726 C CA . VAL A 1 101 ? 5.027 -8.583 -1.519 1.00 96.62 101 VAL A CA 1
ATOM 727 C C . VAL A 1 101 ? 6.160 -7.758 -2.136 1.00 96.62 101 VAL A C 1
ATOM 729 O O . VAL A 1 101 ? 7.232 -8.305 -2.387 1.00 96.62 101 VAL A O 1
ATOM 732 N N . ILE A 1 102 ? 5.972 -6.443 -2.303 1.00 95.50 102 ILE A N 1
ATOM 733 C CA . ILE A 1 102 ? 6.997 -5.536 -2.849 1.00 95.50 102 ILE A CA 1
ATOM 734 C C . ILE A 1 102 ? 8.253 -5.543 -1.970 1.00 95.50 102 ILE A C 1
ATOM 736 O O . ILE A 1 102 ? 9.364 -5.688 -2.476 1.00 95.50 102 ILE A O 1
ATOM 740 N N . MET A 1 103 ? 8.095 -5.438 -0.647 1.00 95.12 103 MET A N 1
ATOM 741 C CA . MET A 1 103 ? 9.221 -5.487 0.290 1.00 95.12 103 MET A CA 1
ATOM 742 C C . MET A 1 103 ? 9.912 -6.852 0.299 1.00 95.12 103 MET A C 1
ATOM 744 O O . MET A 1 103 ? 11.133 -6.922 0.433 1.00 95.12 103 MET A O 1
ATOM 748 N N . GLY A 1 104 ? 9.162 -7.941 0.133 1.00 96.19 104 GLY A N 1
ATOM 749 C CA . GLY A 1 104 ? 9.713 -9.282 -0.045 1.00 96.19 104 GLY A CA 1
ATOM 750 C C . GLY A 1 104 ? 10.584 -9.357 -1.297 1.00 96.19 104 GLY A C 1
ATOM 751 O O . GLY A 1 104 ? 11.748 -9.743 -1.207 1.00 96.19 104 GLY A O 1
ATOM 752 N N . GLY A 1 105 ? 10.069 -8.892 -2.437 1.00 94.94 105 GLY A N 1
ATOM 753 C CA . GLY A 1 105 ? 10.820 -8.803 -3.690 1.00 94.94 105 GLY A CA 1
ATOM 754 C C . GLY A 1 105 ? 12.079 -7.942 -3.564 1.00 94.94 105 GLY A C 1
ATOM 755 O O . GLY A 1 105 ? 13.163 -8.383 -3.930 1.00 94.94 105 GLY A O 1
ATOM 756 N N . MET A 1 106 ? 11.977 -6.756 -2.959 1.00 93.06 106 MET A N 1
ATOM 757 C CA . MET A 1 106 ? 13.120 -5.862 -2.737 1.00 93.06 106 MET A CA 1
ATOM 758 C C . MET A 1 106 ? 14.201 -6.510 -1.861 1.00 93.06 106 MET A C 1
ATOM 760 O O . MET A 1 106 ? 15.386 -6.458 -2.193 1.00 93.06 106 MET A O 1
ATOM 764 N N . ASN A 1 107 ? 13.801 -7.168 -0.769 1.00 92.62 107 ASN A N 1
ATOM 765 C CA . ASN A 1 107 ? 14.727 -7.898 0.092 1.00 92.62 107 ASN A CA 1
ATOM 766 C C . ASN A 1 107 ? 15.373 -9.079 -0.644 1.00 92.62 107 ASN A C 1
ATOM 768 O O . ASN A 1 107 ? 16.573 -9.300 -0.494 1.00 92.62 107 ASN A O 1
ATOM 772 N N . TYR A 1 108 ? 14.610 -9.805 -1.463 1.00 92.19 108 TYR A N 1
ATOM 773 C CA . TYR A 1 108 ? 15.125 -10.891 -2.294 1.00 92.19 108 TYR A CA 1
ATOM 774 C C . TYR A 1 108 ? 16.141 -10.393 -3.328 1.00 92.19 108 TYR A C 1
ATOM 776 O O . TYR A 1 108 ? 17.246 -10.929 -3.404 1.00 92.19 108 TYR A O 1
ATOM 784 N N . LEU A 1 109 ? 15.834 -9.317 -4.058 1.00 91.00 109 LEU A N 1
ATOM 785 C CA . LEU A 1 109 ? 16.758 -8.698 -5.013 1.00 91.00 109 LEU A CA 1
ATOM 786 C C . LEU A 1 109 ? 18.052 -8.247 -4.325 1.00 91.00 109 LEU A C 1
ATOM 788 O O . LEU A 1 109 ? 19.139 -8.511 -4.841 1.00 91.00 109 LEU A O 1
ATOM 792 N N . ALA A 1 110 ? 17.946 -7.645 -3.136 1.00 88.75 110 ALA A N 1
ATOM 793 C CA . ALA A 1 110 ? 19.092 -7.254 -2.317 1.00 88.75 110 ALA A CA 1
ATOM 794 C C . ALA A 1 110 ? 19.913 -8.452 -1.799 1.00 88.75 110 ALA A C 1
ATOM 796 O O . ALA A 1 110 ? 21.080 -8.289 -1.439 1.00 88.75 110 ALA A O 1
ATOM 797 N N . ILE A 1 111 ? 19.330 -9.655 -1.736 1.00 87.19 111 ILE A N 1
ATOM 798 C CA . ILE A 1 111 ? 20.049 -10.903 -1.444 1.00 87.19 111 ILE A CA 1
ATOM 799 C C . ILE A 1 111 ? 20.722 -11.461 -2.704 1.00 87.19 111 ILE A C 1
ATOM 801 O O . ILE A 1 111 ? 21.874 -11.884 -2.642 1.00 87.19 111 ILE A O 1
ATOM 805 N N . SER A 1 112 ? 20.018 -11.432 -3.835 1.00 84.19 112 SER A N 1
ATOM 806 C CA . SER A 1 112 ? 20.450 -12.036 -5.096 1.00 84.19 112 SER A CA 1
ATOM 807 C C . SER A 1 112 ? 21.563 -11.250 -5.797 1.00 84.19 112 SER A C 1
ATOM 809 O O . SER A 1 112 ? 22.464 -11.851 -6.371 1.00 84.19 112 SER A O 1
ATOM 811 N N . HIS A 1 113 ? 21.552 -9.914 -5.737 1.00 80.00 113 HIS A N 1
ATOM 812 C CA . HIS A 1 113 ? 22.488 -9.051 -6.481 1.00 80.00 113 HIS A CA 1
ATOM 813 C C . HIS A 1 113 ? 23.683 -8.559 -5.644 1.00 80.00 113 HIS A C 1
ATOM 815 O O . HIS A 1 113 ? 24.285 -7.522 -5.925 1.00 80.00 113 HIS A O 1
ATOM 821 N N . ARG A 1 114 ? 24.060 -9.315 -4.609 1.00 68.19 114 ARG A N 1
ATOM 822 C CA . ARG A 1 114 ? 25.085 -8.926 -3.621 1.00 68.19 114 ARG A CA 1
ATOM 823 C C . ARG A 1 114 ? 26.502 -8.787 -4.143 1.00 68.19 114 ARG A C 1
ATOM 825 O O . ARG A 1 114 ? 27.325 -8.177 -3.471 1.00 68.19 114 ARG A O 1
ATOM 832 N N . THR A 1 115 ? 26.799 -9.308 -5.327 1.00 58.19 115 THR A N 1
ATOM 833 C CA . THR A 1 115 ? 28.150 -9.280 -5.904 1.00 58.19 115 THR A CA 1
ATOM 834 C C . THR A 1 115 ? 28.672 -7.851 -6.135 1.00 58.19 115 THR A C 1
ATOM 836 O O . THR A 1 115 ? 29.864 -7.673 -6.356 1.00 58.19 115 THR A O 1
ATOM 839 N N . LYS A 1 116 ? 27.816 -6.818 -6.053 1.00 57.09 116 LYS A N 1
ATOM 840 C CA . LYS A 1 116 ? 28.183 -5.409 -6.282 1.00 57.09 116 LYS A CA 1
ATOM 841 C C . LYS A 1 116 ? 28.098 -4.499 -5.045 1.00 57.09 116 LYS A C 1
ATOM 843 O O . LYS A 1 116 ? 28.408 -3.317 -5.164 1.00 57.09 116 LYS A O 1
ATOM 848 N N . THR A 1 117 ? 27.703 -4.998 -3.871 1.00 55.25 117 THR A N 1
ATOM 849 C CA . THR A 1 117 ? 27.412 -4.134 -2.711 1.00 55.25 117 THR A CA 1
ATOM 850 C C . THR A 1 117 ? 27.814 -4.788 -1.389 1.00 55.25 117 THR A C 1
ATOM 852 O O . THR A 1 117 ? 27.325 -5.862 -1.050 1.00 55.25 117 THR A O 1
ATOM 855 N N . GLU A 1 118 ? 28.641 -4.105 -0.586 1.00 58.81 118 GLU A N 1
ATOM 856 C CA . GLU A 1 118 ? 29.067 -4.494 0.779 1.00 58.81 118 GLU A CA 1
ATOM 857 C C . GLU A 1 118 ? 27.921 -4.449 1.824 1.00 58.81 118 GLU A C 1
ATOM 859 O O . GLU A 1 118 ? 28.103 -4.095 2.991 1.00 58.81 118 GLU A O 1
ATOM 864 N N . ILE A 1 119 ? 26.687 -4.768 1.429 1.00 60.56 119 ILE A N 1
ATOM 865 C CA . ILE A 1 119 ? 25.529 -4.736 2.321 1.00 60.56 119 ILE A CA 1
ATOM 866 C C . ILE A 1 119 ? 25.560 -5.984 3.206 1.00 60.56 119 ILE A C 1
ATOM 868 O O . ILE A 1 119 ? 25.541 -7.122 2.731 1.00 60.56 119 ILE A O 1
ATOM 872 N N . ARG A 1 120 ? 25.556 -5.773 4.529 1.00 64.12 120 ARG A N 1
ATOM 873 C CA . ARG A 1 120 ? 25.459 -6.855 5.517 1.00 64.12 120 ARG A CA 1
ATOM 874 C C . ARG A 1 120 ? 24.200 -7.682 5.263 1.00 64.12 120 ARG A C 1
ATOM 876 O O . ARG A 1 120 ? 23.077 -7.222 5.461 1.00 64.12 120 ARG A O 1
ATOM 883 N N . SER A 1 121 ? 24.424 -8.940 4.895 1.00 69.44 121 SER A N 1
ATOM 884 C CA . SER A 1 121 ? 23.409 -9.902 4.459 1.00 69.44 121 SER A CA 1
ATOM 885 C C . SER A 1 121 ? 22.211 -10.084 5.402 1.00 69.44 121 SER A C 1
ATOM 887 O O . SER A 1 121 ? 21.123 -10.466 4.969 1.00 69.44 121 SER A O 1
ATOM 889 N N . LEU A 1 122 ? 22.411 -9.843 6.696 1.00 83.38 122 LEU A N 1
ATOM 890 C CA . LEU A 1 122 ? 21.432 -10.175 7.723 1.00 83.38 122 LEU A CA 1
ATOM 891 C C . LEU A 1 122 ? 20.150 -9.348 7.630 1.00 83.38 122 LEU A C 1
ATOM 893 O O . LEU A 1 122 ? 19.072 -9.909 7.796 1.00 83.38 122 LEU A O 1
ATOM 897 N N . VAL A 1 123 ? 20.242 -8.046 7.343 1.00 89.25 123 VAL A N 1
ATOM 898 C CA . VAL A 1 123 ? 19.059 -7.168 7.382 1.00 89.25 123 VAL A CA 1
ATOM 899 C C . VAL A 1 123 ? 18.053 -7.529 6.277 1.00 89.25 123 VAL A C 1
ATOM 901 O O . VAL A 1 123 ? 16.903 -7.809 6.621 1.00 89.25 123 VAL A O 1
ATOM 904 N N . PRO A 1 124 ? 18.450 -7.652 4.991 1.00 89.94 124 PRO A N 1
ATOM 905 C CA . PRO A 1 124 ? 17.519 -8.080 3.947 1.00 89.94 124 PRO A CA 1
ATOM 906 C C . PRO A 1 124 ? 17.031 -9.521 4.133 1.00 89.94 124 PRO A C 1
ATOM 908 O O . PRO A 1 124 ? 15.875 -9.816 3.852 1.00 89.94 124 PRO A O 1
ATOM 911 N N . ALA A 1 125 ? 17.874 -10.424 4.651 1.00 89.56 125 ALA A N 1
ATOM 912 C CA . ALA A 1 125 ? 17.486 -11.818 4.884 1.00 89.56 125 ALA A CA 1
ATOM 913 C C . ALA A 1 125 ? 16.377 -11.947 5.939 1.00 89.56 125 ALA A C 1
ATOM 915 O O . ALA A 1 125 ? 15.400 -12.664 5.725 1.00 89.56 125 ALA A O 1
ATOM 916 N N . VAL A 1 126 ? 16.496 -11.218 7.053 1.00 94.06 126 VAL A N 1
ATOM 917 C CA . VAL A 1 126 ? 15.457 -11.178 8.091 1.00 94.06 126 VAL A CA 1
ATOM 918 C C . VAL A 1 126 ? 14.182 -10.534 7.551 1.00 94.06 126 VAL A C 1
ATOM 920 O O . VAL A 1 126 ? 13.093 -11.050 7.797 1.00 94.06 126 VAL A O 1
ATOM 923 N N . GLY A 1 127 ? 14.305 -9.452 6.774 1.00 93.12 127 GLY A N 1
ATOM 924 C CA . GLY A 1 127 ? 13.167 -8.818 6.109 1.00 93.12 127 GLY A CA 1
ATOM 925 C C . GLY A 1 127 ? 12.424 -9.785 5.186 1.00 93.12 127 GLY A C 1
ATOM 926 O O . GLY A 1 127 ? 11.211 -9.950 5.315 1.00 93.12 127 GLY A O 1
ATOM 927 N N . PHE A 1 128 ? 13.151 -10.491 4.316 1.00 95.06 128 PHE A N 1
ATOM 928 C CA . PHE A 1 128 ? 12.582 -11.487 3.409 1.00 95.06 128 PHE A CA 1
ATOM 929 C C . PHE A 1 128 ? 11.879 -12.617 4.170 1.00 95.06 128 PHE A C 1
ATOM 931 O O . PHE A 1 128 ? 10.705 -12.886 3.913 1.00 95.06 128 PHE A O 1
ATOM 938 N N . ALA A 1 129 ? 12.541 -13.214 5.166 1.00 95.56 129 ALA A N 1
ATOM 939 C CA . ALA A 1 129 ? 11.936 -14.243 6.011 1.00 95.56 129 ALA A CA 1
ATOM 940 C C . ALA A 1 129 ? 10.652 -13.736 6.695 1.00 95.56 129 ALA A C 1
ATOM 942 O O . ALA A 1 129 ? 9.634 -14.428 6.711 1.00 95.56 129 ALA A O 1
ATOM 943 N N . GLY A 1 130 ? 10.668 -12.492 7.184 1.00 96.19 130 GLY A N 1
ATOM 944 C CA . GLY A 1 130 ? 9.499 -11.823 7.747 1.00 96.19 130 GLY A CA 1
ATOM 945 C C . GLY A 1 130 ? 8.337 -11.726 6.758 1.00 96.19 130 GLY A C 1
ATOM 946 O O . GLY A 1 130 ? 7.199 -12.014 7.127 1.00 96.19 130 GLY A O 1
ATOM 947 N N . THR A 1 131 ? 8.599 -11.389 5.494 1.00 96.69 131 THR A N 1
ATOM 948 C CA . THR A 1 131 ? 7.554 -11.331 4.456 1.00 96.69 131 THR A CA 1
ATOM 949 C C . THR A 1 131 ? 6.967 -12.708 4.133 1.00 96.69 131 THR A C 1
ATOM 951 O O . THR A 1 131 ? 5.743 -12.851 4.116 1.00 96.69 131 THR A O 1
ATOM 954 N N . VAL A 1 132 ? 7.812 -13.739 4.000 1.00 96.50 132 VAL A N 1
ATOM 955 C CA . VAL A 1 132 ? 7.396 -15.129 3.735 1.00 96.50 132 VAL A CA 1
ATOM 956 C C . VAL A 1 132 ? 6.522 -15.680 4.862 1.00 96.50 132 VAL A C 1
ATOM 958 O O . VAL A 1 132 ? 5.588 -16.429 4.600 1.00 96.50 132 VAL A O 1
ATOM 961 N N . ILE A 1 133 ? 6.776 -15.279 6.110 1.00 97.44 133 ILE A N 1
ATOM 962 C CA . ILE A 1 133 ? 5.950 -15.662 7.263 1.00 97.44 133 ILE A CA 1
ATOM 963 C C . ILE A 1 133 ? 4.660 -14.829 7.322 1.00 97.44 133 ILE A C 1
ATOM 965 O O . ILE A 1 133 ? 3.584 -15.353 7.612 1.00 97.44 133 ILE A O 1
ATOM 969 N N . THR A 1 134 ? 4.739 -13.526 7.045 1.00 97.06 134 THR A N 1
ATOM 970 C CA . THR A 1 134 ? 3.611 -12.600 7.241 1.00 97.06 134 THR A CA 1
ATOM 971 C C . THR A 1 134 ? 2.509 -12.797 6.203 1.00 97.06 134 THR A C 1
ATOM 973 O O . THR A 1 134 ? 1.339 -12.717 6.567 1.00 97.06 134 THR A O 1
ATOM 976 N N . ILE A 1 135 ? 2.837 -13.088 4.940 1.00 96.38 135 ILE A N 1
ATOM 977 C CA . ILE A 1 135 ? 1.837 -13.322 3.881 1.00 96.38 135 ILE A CA 1
ATOM 978 C C . ILE A 1 135 ? 0.849 -14.445 4.255 1.00 96.38 135 ILE A C 1
ATOM 980 O O . ILE A 1 135 ? -0.352 -14.167 4.326 1.00 96.38 135 ILE A O 1
ATOM 984 N N . PRO A 1 136 ? 1.283 -15.689 4.545 1.00 96.44 136 PRO A N 1
ATOM 985 C CA . PRO A 1 136 ? 0.361 -16.765 4.892 1.00 96.44 136 PRO A CA 1
ATOM 986 C C . PRO A 1 136 ? -0.372 -16.492 6.208 1.00 96.44 136 PRO A C 1
ATOM 988 O O . PRO A 1 136 ? -1.559 -16.795 6.308 1.00 96.44 136 PRO A O 1
ATOM 991 N N . LEU A 1 137 ? 0.277 -15.862 7.197 1.00 96.19 137 LEU A N 1
ATOM 992 C CA . LEU A 1 137 ? -0.391 -15.464 8.441 1.00 96.19 137 LEU A CA 1
ATOM 993 C C . LEU A 1 137 ? -1.504 -14.440 8.201 1.00 96.19 137 LEU A C 1
ATOM 995 O O . LEU A 1 137 ? -2.592 -14.573 8.764 1.00 96.19 137 LEU A O 1
ATOM 999 N N . LEU A 1 138 ? -1.255 -13.433 7.362 1.00 94.56 138 LEU A N 1
ATOM 1000 C CA . LEU A 1 138 ? -2.239 -12.419 6.999 1.00 94.56 138 LEU A CA 1
ATOM 1001 C C . LEU A 1 138 ? -3.423 -13.059 6.270 1.00 94.56 138 LEU A C 1
ATOM 1003 O O . LEU A 1 138 ? -4.570 -12.802 6.638 1.00 94.56 138 LEU A O 1
ATOM 1007 N N . LEU A 1 139 ? -3.157 -13.914 5.278 1.00 94.25 139 LEU A N 1
ATOM 1008 C CA . LEU A 1 139 ? -4.196 -14.600 4.508 1.00 94.25 139 LEU A CA 1
ATOM 1009 C C . LEU A 1 139 ? -5.020 -15.545 5.384 1.00 94.25 139 LEU A C 1
ATOM 1011 O O . LEU A 1 139 ? -6.250 -15.497 5.334 1.00 94.25 139 LEU A O 1
ATOM 1015 N N . TRP A 1 140 ? -4.371 -16.330 6.250 1.00 96.44 140 TRP A N 1
ATOM 1016 C CA . TRP A 1 140 ? -5.061 -17.165 7.232 1.00 96.44 140 TRP A CA 1
ATOM 1017 C C . TRP A 1 140 ? -5.947 -16.298 8.128 1.00 96.44 140 TRP A C 1
ATOM 1019 O O . TRP A 1 140 ? -7.152 -16.546 8.239 1.00 96.44 140 TRP A O 1
ATOM 1029 N N . HIS A 1 141 ? -5.391 -15.250 8.741 1.00 94.31 141 HIS A N 1
ATOM 1030 C CA . HIS A 1 141 ? -6.139 -14.367 9.631 1.00 94.31 141 HIS A CA 1
ATOM 1031 C C . HIS A 1 141 ? -7.393 -13.804 8.952 1.00 94.31 141 HIS A C 1
ATOM 1033 O O . HIS A 1 141 ? -8.480 -13.816 9.538 1.00 94.31 141 HIS A O 1
ATOM 1039 N N . LEU A 1 142 ? -7.258 -13.354 7.705 1.00 92.31 142 LEU A N 1
ATOM 1040 C CA . LEU A 1 142 ? -8.356 -12.777 6.943 1.00 92.31 142 LEU A CA 1
ATOM 1041 C C . LEU A 1 142 ? -9.421 -13.827 6.607 1.00 92.31 142 LEU A C 1
ATOM 1043 O O . LEU A 1 142 ? -10.602 -13.583 6.851 1.00 92.31 142 LEU A O 1
ATOM 1047 N N . TYR A 1 143 ? -9.007 -15.010 6.155 1.00 93.75 143 TYR A N 1
ATOM 1048 C CA . TYR A 1 143 ? -9.902 -16.125 5.855 1.00 93.75 143 TYR A CA 1
ATOM 1049 C C . TYR A 1 143 ? -10.688 -16.592 7.092 1.00 93.75 143 TYR A C 1
ATOM 1051 O O . TYR A 1 143 ? -11.907 -16.724 7.046 1.00 93.75 143 TYR A O 1
ATOM 1059 N N . SER A 1 144 ? -10.008 -16.780 8.228 1.00 93.44 144 SER A N 1
ATOM 1060 C CA . SER A 1 144 ? -10.614 -17.365 9.434 1.00 93.44 144 SER A CA 1
ATOM 1061 C C . SER A 1 144 ? -11.429 -16.385 10.275 1.00 93.44 144 SER A C 1
ATOM 1063 O O . SER A 1 144 ? -12.351 -16.801 10.974 1.00 93.44 144 SER A O 1
ATOM 1065 N N . LYS A 1 145 ? -11.071 -15.094 10.295 1.00 91.75 145 LYS A N 1
ATOM 1066 C CA . LYS A 1 145 ? -11.711 -14.111 11.190 1.00 91.75 145 LYS A CA 1
ATOM 1067 C C . LYS A 1 145 ? -12.580 -13.098 10.462 1.00 91.75 145 LYS A C 1
ATOM 1069 O O . LYS A 1 145 ? -13.462 -12.521 11.092 1.00 91.75 145 LYS A O 1
ATOM 1074 N N . LYS A 1 146 ? -12.320 -12.829 9.180 1.00 90.62 146 LYS A N 1
ATOM 1075 C CA . LYS A 1 146 ? -12.950 -11.725 8.443 1.00 90.62 146 LYS A CA 1
ATOM 1076 C C . LYS A 1 146 ? -13.151 -12.067 6.971 1.00 90.62 146 LYS A C 1
ATOM 1078 O O . LYS A 1 146 ? -12.659 -11.365 6.088 1.00 90.62 146 LYS A O 1
ATOM 1083 N N . PHE A 1 147 ? -13.935 -13.112 6.720 1.00 91.19 147 PHE A N 1
ATOM 1084 C CA . PHE A 1 147 ? -14.158 -13.647 5.378 1.00 91.19 147 PHE A CA 1
ATOM 1085 C C . PHE A 1 147 ? -14.640 -12.597 4.355 1.00 91.19 147 PHE A C 1
ATOM 1087 O O . PHE A 1 147 ? -14.158 -12.572 3.229 1.00 91.19 147 PHE A O 1
ATOM 1094 N N . GLY A 1 148 ? -15.500 -11.648 4.749 1.00 90.62 148 GLY A N 1
ATOM 1095 C CA . GLY A 1 148 ? -15.924 -10.560 3.850 1.00 90.62 148 GLY A CA 1
ATOM 1096 C C . GLY A 1 148 ? -14.783 -9.625 3.416 1.00 90.62 148 GLY A C 1
ATOM 1097 O O . GLY A 1 148 ? -14.754 -9.142 2.285 1.00 90.62 148 GLY A O 1
ATOM 1098 N N . VAL A 1 149 ? -13.795 -9.407 4.289 1.00 91.25 149 VAL A N 1
ATOM 1099 C CA . VAL A 1 149 ? -12.595 -8.619 3.964 1.00 91.25 149 VAL A CA 1
ATOM 1100 C C . VAL A 1 149 ? -11.652 -9.435 3.088 1.00 91.25 149 VAL A C 1
ATOM 1102 O O . VAL A 1 149 ? -11.074 -8.890 2.156 1.00 91.25 149 VAL A O 1
ATOM 1105 N N . PHE A 1 150 ? -11.547 -10.740 3.340 1.00 92.19 150 PHE A N 1
ATOM 1106 C CA . PHE A 1 150 ? -10.801 -11.654 2.479 1.00 92.19 150 PHE A CA 1
ATOM 1107 C C . PHE A 1 150 ? -11.338 -11.632 1.044 1.00 92.19 150 PHE A C 1
ATOM 1109 O O . PHE A 1 150 ? -10.569 -11.411 0.113 1.00 92.19 150 PHE A O 1
ATOM 1116 N N . LEU A 1 151 ? -12.658 -11.737 0.870 1.00 92.19 151 LEU A N 1
ATOM 1117 C CA . LEU A 1 151 ? -13.280 -11.659 -0.450 1.00 92.19 151 LEU A CA 1
ATOM 1118 C C . LEU A 1 151 ? -13.069 -10.290 -1.112 1.00 92.19 151 LEU A C 1
ATOM 1120 O O . LEU A 1 151 ? -12.833 -10.228 -2.313 1.00 92.19 151 LEU A O 1
ATOM 1124 N N . SER A 1 152 ? -13.083 -9.202 -0.331 1.00 91.00 152 SER A N 1
ATOM 1125 C CA . SER A 1 152 ? -12.758 -7.862 -0.842 1.00 91.00 152 SER A CA 1
ATOM 1126 C C . SER A 1 152 ? -11.328 -7.796 -1.390 1.00 91.00 152 SER A C 1
ATOM 1128 O O . SER A 1 152 ? -11.117 -7.232 -2.456 1.00 91.00 152 SER A O 1
ATOM 1130 N N . VAL A 1 153 ? -10.349 -8.384 -0.689 1.00 92.44 153 VAL A N 1
ATOM 1131 C CA . VAL A 1 153 ? -8.949 -8.426 -1.150 1.00 92.44 153 VAL A CA 1
ATOM 1132 C C . VAL A 1 153 ? -8.831 -9.218 -2.449 1.00 92.44 153 VAL A C 1
ATOM 1134 O O . VAL A 1 153 ? -8.234 -8.719 -3.396 1.00 92.44 153 VAL A O 1
ATOM 1137 N N . ILE A 1 154 ? -9.439 -10.406 -2.522 1.00 93.38 154 ILE A N 1
ATOM 1138 C CA . ILE A 1 154 ? -9.448 -11.215 -3.750 1.00 93.38 154 ILE A CA 1
ATOM 1139 C C . ILE A 1 154 ? -10.129 -10.465 -4.901 1.00 93.38 154 ILE A C 1
ATOM 1141 O O . ILE A 1 154 ? -9.598 -10.438 -6.005 1.00 93.38 154 ILE A O 1
ATOM 1145 N N . GLY A 1 155 ? -11.259 -9.804 -4.642 1.00 92.19 155 GLY A N 1
ATOM 1146 C CA . GLY A 1 155 ? -11.953 -8.991 -5.639 1.00 92.19 155 GLY A CA 1
ATOM 1147 C C . GLY A 1 155 ? -11.088 -7.851 -6.176 1.00 92.19 155 GLY A C 1
ATOM 1148 O O . GLY A 1 155 ? -11.012 -7.672 -7.387 1.00 92.19 155 GLY A O 1
ATOM 1149 N N . ILE A 1 156 ? -10.382 -7.124 -5.302 1.00 91.00 156 ILE A N 1
ATOM 1150 C CA . ILE A 1 156 ? -9.453 -6.063 -5.721 1.00 91.00 156 ILE A CA 1
ATOM 1151 C C . ILE A 1 156 ? -8.307 -6.648 -6.557 1.00 91.00 156 ILE A C 1
ATOM 1153 O O . ILE A 1 156 ? -7.997 -6.092 -7.603 1.00 91.00 156 ILE A O 1
ATOM 1157 N N . VAL A 1 157 ? -7.716 -7.778 -6.149 1.00 92.06 157 VAL A N 1
ATOM 1158 C CA . VAL A 1 157 ? -6.657 -8.455 -6.922 1.00 92.06 157 VAL A CA 1
ATOM 1159 C C . VAL A 1 157 ? -7.149 -8.829 -8.320 1.00 92.06 157 VAL A C 1
ATOM 1161 O O . VAL A 1 157 ? -6.468 -8.539 -9.296 1.00 92.06 157 VAL A O 1
ATOM 1164 N N . ILE A 1 158 ? -8.341 -9.423 -8.433 1.00 93.50 158 ILE A N 1
ATOM 1165 C CA . ILE A 1 158 ? -8.929 -9.790 -9.728 1.00 93.50 158 ILE A CA 1
ATOM 1166 C C . ILE A 1 158 ? -9.153 -8.548 -10.591 1.00 93.50 158 ILE A C 1
ATOM 1168 O O . ILE A 1 158 ? -8.807 -8.570 -11.768 1.00 93.50 158 ILE A O 1
ATOM 1172 N N . ILE A 1 159 ? -9.696 -7.466 -10.024 1.00 90.75 159 ILE A N 1
ATOM 1173 C CA . ILE A 1 159 ? -9.900 -6.205 -10.750 1.00 90.75 159 ILE A CA 1
ATOM 1174 C C . ILE A 1 159 ? -8.564 -5.658 -11.250 1.00 90.75 159 ILE A C 1
ATOM 1176 O O . ILE A 1 159 ? -8.468 -5.314 -12.419 1.00 90.75 159 ILE A O 1
ATOM 1180 N N . VAL A 1 160 ? -7.534 -5.615 -10.401 1.00 89.44 160 VAL A N 1
ATOM 1181 C CA . VAL A 1 160 ? -6.202 -5.122 -10.780 1.00 89.44 160 VAL A CA 1
ATOM 1182 C C . VAL A 1 160 ? -5.601 -5.973 -11.893 1.00 89.44 160 VAL A C 1
ATOM 1184 O O . VAL A 1 160 ? -5.167 -5.413 -12.886 1.00 89.44 160 VAL A O 1
ATOM 1187 N N . ILE A 1 161 ? -5.641 -7.304 -11.785 1.00 89.75 161 ILE A N 1
ATOM 1188 C CA . ILE A 1 161 ? -5.149 -8.207 -12.840 1.00 89.75 161 ILE A CA 1
ATOM 1189 C C . ILE A 1 161 ? -5.957 -8.038 -14.132 1.00 89.75 161 ILE A C 1
ATOM 1191 O O . ILE A 1 161 ? -5.400 -8.070 -15.220 1.00 89.75 161 ILE A O 1
ATOM 1195 N N . THR A 1 162 ? -7.272 -7.847 -14.030 1.00 90.12 162 THR A N 1
ATOM 1196 C CA . THR A 1 162 ? -8.128 -7.626 -15.204 1.00 90.12 162 THR A CA 1
ATOM 1197 C C . THR A 1 162 ? -7.776 -6.311 -15.889 1.00 90.12 162 THR A C 1
ATOM 1199 O O . THR A 1 162 ? -7.658 -6.281 -17.107 1.00 90.12 162 THR A O 1
ATOM 1202 N N . VAL A 1 163 ? -7.594 -5.237 -15.114 1.00 86.00 163 VAL A N 1
ATOM 1203 C CA . VAL A 1 163 ? -7.150 -3.938 -15.629 1.00 86.00 163 VAL A CA 1
ATOM 1204 C C . VAL A 1 163 ? -5.769 -4.071 -16.255 1.00 86.00 163 VAL A C 1
ATOM 1206 O O . VAL A 1 163 ? -5.598 -3.601 -17.367 1.00 86.00 163 VAL A O 1
ATOM 1209 N N . GLU A 1 164 ? -4.832 -4.758 -15.600 1.00 84.88 164 GLU A N 1
ATOM 1210 C CA . GLU A 1 164 ? -3.490 -5.019 -16.128 1.00 84.88 164 GLU A CA 1
ATOM 1211 C C . GLU A 1 164 ? -3.558 -5.705 -17.495 1.00 84.88 164 GLU A C 1
ATOM 1213 O O . GLU A 1 164 ? -2.966 -5.219 -18.444 1.00 84.88 164 GLU A O 1
ATOM 1218 N N . ILE A 1 165 ? -4.332 -6.786 -17.628 1.00 84.25 165 ILE A N 1
ATOM 1219 C CA . ILE A 1 165 ? -4.458 -7.541 -18.886 1.00 84.25 165 ILE A CA 1
ATOM 1220 C C . ILE A 1 165 ? -5.157 -6.728 -19.983 1.00 84.25 165 ILE A C 1
ATOM 1222 O O . ILE A 1 165 ? -4.838 -6.876 -21.157 1.00 84.25 165 ILE A O 1
ATOM 1226 N N . LEU A 1 166 ? -6.151 -5.912 -19.625 1.00 83.25 166 LEU A N 1
ATOM 1227 C CA . LEU A 1 166 ? -6.892 -5.091 -20.588 1.00 83.25 166 LEU A CA 1
ATOM 1228 C C . LEU A 1 166 ? -6.055 -3.885 -21.042 1.00 83.25 166 LEU A C 1
ATOM 1230 O O . LEU A 1 166 ? -6.187 -3.441 -22.174 1.00 83.25 166 LEU A O 1
ATOM 1234 N N . TYR A 1 167 ? -5.208 -3.365 -20.153 1.00 73.31 167 TYR A N 1
ATOM 1235 C CA . TYR A 1 167 ? -4.382 -2.184 -20.375 1.00 73.31 167 TYR A CA 1
ATOM 1236 C C . TYR A 1 167 ? -3.040 -2.509 -21.051 1.00 73.31 167 TYR A C 1
ATOM 1238 O O . TYR A 1 167 ? -2.633 -1.814 -21.978 1.00 73.31 167 TYR A O 1
ATOM 1246 N N . PHE A 1 168 ? -2.366 -3.580 -20.626 1.00 71.06 168 PHE A N 1
ATOM 1247 C CA . PHE A 1 168 ? -1.227 -4.155 -21.335 1.00 71.06 168 PHE A CA 1
ATOM 1248 C C . PHE A 1 168 ? -1.749 -5.089 -22.427 1.00 71.06 168 PHE A C 1
ATOM 1250 O O . PHE A 1 168 ? -1.838 -6.306 -22.250 1.00 71.06 168 PHE A O 1
ATOM 1257 N N . GLU A 1 169 ? -2.110 -4.507 -23.570 1.00 56.56 169 GLU A N 1
ATOM 1258 C CA . GLU A 1 169 ? -2.335 -5.275 -24.789 1.00 56.56 169 GLU A CA 1
ATOM 1259 C C . GLU A 1 169 ? -1.098 -6.133 -25.133 1.00 56.56 169 GLU A C 1
ATOM 1261 O O . GLU A 1 169 ? 0.044 -5.841 -24.778 1.00 56.56 169 GLU A O 1
ATOM 1266 N N . ARG A 1 170 ? -1.397 -7.264 -25.769 1.00 55.69 170 ARG A N 1
ATOM 1267 C CA . ARG A 1 170 ? -0.660 -8.522 -25.982 1.00 55.69 170 ARG A CA 1
ATOM 1268 C C . ARG A 1 170 ? 0.745 -8.439 -26.625 1.00 55.69 170 ARG A C 1
ATOM 1270 O O . ARG A 1 170 ? 1.213 -9.459 -27.111 1.00 55.69 170 ARG A O 1
ATOM 1277 N N . ASP A 1 171 ? 1.437 -7.309 -26.639 1.00 53.69 171 ASP A N 1
ATOM 1278 C CA . ASP A 1 171 ? 2.647 -7.157 -27.461 1.00 53.69 171 ASP A CA 1
ATOM 1279 C C . ASP A 1 171 ? 3.930 -7.599 -26.734 1.00 53.69 171 ASP A C 1
ATOM 1281 O O . ASP A 1 171 ? 4.770 -8.272 -27.326 1.00 53.69 171 ASP A O 1
ATOM 1285 N N . TRP A 1 172 ? 4.046 -7.356 -25.422 1.00 51.16 172 TRP A N 1
ATOM 1286 C CA . TRP A 1 172 ? 5.247 -7.731 -24.650 1.00 51.16 172 TRP A CA 1
ATOM 1287 C C . TRP A 1 172 ? 5.331 -9.233 -24.313 1.00 51.16 172 TRP A C 1
ATOM 1289 O O . TRP A 1 172 ? 6.415 -9.802 -24.231 1.00 51.16 172 TRP A O 1
ATOM 1299 N N . ILE A 1 173 ? 4.186 -9.910 -24.146 1.00 54.75 173 ILE A N 1
ATOM 1300 C CA . ILE A 1 173 ? 4.156 -11.370 -23.920 1.00 54.75 173 ILE A CA 1
ATOM 1301 C C . ILE A 1 173 ? 4.500 -12.117 -25.215 1.00 54.75 173 ILE A C 1
ATOM 1303 O O . ILE A 1 173 ? 5.080 -13.198 -25.160 1.00 54.75 173 ILE A O 1
ATOM 1307 N N . VAL A 1 174 ? 4.145 -11.554 -26.375 1.00 55.78 174 VAL A N 1
ATOM 1308 C CA . VAL A 1 174 ? 4.487 -12.134 -27.680 1.00 55.78 174 VAL A CA 1
ATOM 1309 C C . VAL A 1 174 ? 5.965 -11.907 -27.998 1.00 55.78 174 VAL A C 1
ATOM 1311 O O . VAL A 1 174 ? 6.598 -12.853 -28.444 1.00 55.78 174 VAL A O 1
ATOM 1314 N N . SER A 1 175 ? 6.547 -10.742 -27.682 1.00 57.66 175 SER A N 1
ATOM 1315 C CA . SER A 1 175 ? 7.981 -10.508 -27.920 1.00 57.66 175 SER A CA 1
ATOM 1316 C C . SER A 1 175 ? 8.887 -11.402 -27.068 1.00 57.66 175 SER A C 1
ATOM 1318 O O . SER A 1 175 ? 9.860 -11.937 -27.583 1.00 57.66 175 SER A O 1
ATOM 1320 N N . GLU A 1 176 ? 8.555 -11.627 -25.791 1.00 59.44 176 GLU A N 1
ATOM 1321 C CA . GLU A 1 176 ? 9.343 -12.520 -24.924 1.00 59.44 176 GLU A CA 1
ATOM 1322 C C . GLU A 1 176 ? 9.161 -14.002 -25.314 1.00 59.44 176 GLU A C 1
ATOM 1324 O O . GLU A 1 176 ? 10.089 -14.806 -25.226 1.00 59.44 176 GLU A O 1
ATOM 1329 N N . ALA A 1 177 ? 7.960 -14.385 -25.766 1.00 58.97 177 ALA A N 1
ATOM 1330 C CA . ALA A 1 177 ? 7.708 -15.731 -26.278 1.00 58.97 177 ALA A CA 1
ATOM 1331 C C . ALA A 1 177 ? 8.427 -15.987 -27.615 1.00 58.97 177 ALA A C 1
ATOM 1333 O O . ALA A 1 177 ? 8.931 -17.093 -27.814 1.00 58.97 177 ALA A O 1
ATOM 1334 N N . ASP A 1 178 ? 8.514 -14.979 -28.489 1.00 56.84 178 ASP A N 1
ATOM 1335 C CA . ASP A 1 178 ? 9.266 -15.044 -29.745 1.00 56.84 178 ASP A CA 1
ATOM 1336 C C . ASP A 1 178 ? 10.784 -15.069 -29.487 1.00 56.84 178 ASP A C 1
ATOM 1338 O O . ASP A 1 178 ? 11.469 -15.900 -30.075 1.00 56.84 178 ASP A O 1
ATOM 1342 N N . GLU A 1 179 ? 11.320 -14.288 -28.539 1.00 65.81 179 GLU A N 1
ATOM 1343 C CA . GLU A 1 179 ? 12.750 -14.344 -28.178 1.00 65.81 179 GLU A CA 1
ATOM 1344 C C . GLU A 1 179 ? 13.167 -15.702 -27.585 1.00 65.81 179 GLU A C 1
ATOM 1346 O O . GLU A 1 179 ? 14.246 -16.216 -27.894 1.00 65.81 179 GLU A O 1
ATOM 1351 N N . LEU A 1 180 ? 12.312 -16.333 -26.770 1.00 59.03 180 LEU A N 1
ATOM 1352 C CA . LEU A 1 180 ? 12.562 -17.689 -26.267 1.00 59.03 180 LEU A CA 1
ATOM 1353 C C . LEU A 1 180 ? 12.398 -18.763 -27.355 1.00 59.03 180 LEU A C 1
ATOM 1355 O O . LEU A 1 180 ? 13.111 -19.767 -27.320 1.00 59.03 180 LEU A O 1
ATOM 1359 N N . SER A 1 181 ? 11.492 -18.560 -28.317 1.00 62.78 181 SER A N 1
ATOM 1360 C CA . SER A 1 181 ? 11.299 -19.444 -29.474 1.00 62.78 181 SER A CA 1
ATOM 1361 C C . SER A 1 181 ? 12.482 -19.377 -30.449 1.00 62.78 181 SER A C 1
ATOM 1363 O O . SER A 1 181 ? 12.979 -20.416 -30.883 1.00 62.78 181 SER A O 1
ATOM 1365 N N . ASP A 1 182 ? 12.991 -18.179 -30.737 1.00 68.31 182 ASP A N 1
ATOM 1366 C CA . ASP A 1 182 ? 14.165 -17.960 -31.591 1.00 68.31 182 ASP A CA 1
ATOM 1367 C C . ASP A 1 182 ? 15.456 -18.430 -30.902 1.00 68.31 182 ASP A C 1
ATOM 1369 O O . ASP A 1 182 ? 16.316 -19.074 -31.516 1.00 68.31 182 ASP A O 1
ATOM 1373 N N . GLY A 1 183 ? 15.568 -18.192 -29.592 1.00 67.69 183 GLY A N 1
ATOM 1374 C CA . GLY A 1 183 ? 16.642 -18.729 -28.761 1.00 67.69 183 GLY A CA 1
ATOM 1375 C C . GLY A 1 183 ? 16.662 -20.261 -28.745 1.00 67.69 183 GLY A C 1
ATOM 1376 O O . GLY A 1 183 ? 17.730 -20.855 -28.873 1.00 67.69 183 GLY A O 1
ATOM 1377 N N . ALA A 1 184 ? 15.500 -20.915 -28.661 1.00 64.81 184 ALA A N 1
ATOM 1378 C CA . ALA A 1 184 ? 15.396 -22.374 -28.725 1.00 64.81 184 ALA A CA 1
ATOM 1379 C C . ALA A 1 184 ? 15.724 -22.927 -30.125 1.00 64.81 184 ALA A C 1
ATOM 1381 O O . ALA A 1 184 ? 16.490 -23.882 -30.235 1.00 64.81 184 ALA A O 1
ATOM 1382 N N . GLY A 1 185 ? 15.234 -22.286 -31.193 1.00 66.81 185 GLY A N 1
ATOM 1383 C CA . GLY A 1 185 ? 15.503 -22.714 -32.571 1.00 66.81 185 GLY A CA 1
ATOM 1384 C C . GLY A 1 185 ? 16.979 -22.616 -32.975 1.00 66.81 185 GLY A C 1
ATOM 1385 O O . GLY A 1 185 ? 17.475 -23.463 -33.716 1.00 66.81 185 GLY A O 1
ATOM 1386 N N . SER A 1 186 ? 17.711 -21.623 -32.457 1.00 64.62 186 SER A N 1
ATOM 1387 C CA . SER A 1 186 ? 19.157 -21.497 -32.705 1.00 64.62 186 SER A CA 1
ATOM 1388 C C . SER A 1 186 ? 19.996 -22.570 -31.997 1.00 64.62 186 SER A C 1
ATOM 1390 O O . SER A 1 186 ? 21.016 -22.999 -32.533 1.00 64.62 186 SER A O 1
ATOM 1392 N N . LEU A 1 187 ? 19.553 -23.050 -30.830 1.00 65.38 187 LEU A N 1
ATOM 1393 C CA . LEU A 1 187 ? 20.215 -24.131 -30.094 1.00 65.38 187 LEU A CA 1
ATOM 1394 C C . LEU A 1 187 ? 19.991 -25.495 -30.755 1.00 65.38 187 LEU A C 1
ATOM 1396 O O . LEU A 1 187 ? 20.923 -26.293 -30.825 1.00 65.38 187 LEU A O 1
ATOM 1400 N N . ASP A 1 188 ? 18.790 -25.742 -31.279 1.00 68.62 188 ASP A N 1
ATOM 1401 C CA . ASP A 1 188 ? 18.475 -26.977 -32.003 1.00 68.62 188 ASP A CA 1
ATOM 1402 C C . ASP A 1 188 ? 19.285 -27.086 -33.310 1.00 68.62 188 ASP A C 1
ATOM 1404 O O . ASP A 1 188 ? 19.832 -28.148 -33.611 1.00 68.62 188 ASP A O 1
ATOM 1408 N N . ALA A 1 189 ? 19.459 -25.973 -34.036 1.00 67.81 189 ALA A N 1
ATOM 1409 C CA . ALA A 1 189 ? 20.272 -25.921 -35.255 1.00 67.81 189 ALA A CA 1
ATOM 1410 C C . ALA A 1 189 ? 21.777 -26.148 -34.993 1.00 67.81 189 ALA A C 1
ATOM 1412 O O . ALA A 1 189 ? 22.456 -26.815 -35.776 1.00 67.81 189 ALA A O 1
ATOM 1413 N N . GLU A 1 190 ? 22.303 -25.628 -33.880 1.00 68.62 190 GLU A N 1
ATOM 1414 C CA . GLU A 1 190 ? 23.695 -25.849 -33.470 1.00 68.62 190 GLU A CA 1
ATOM 1415 C C . GLU A 1 190 ? 23.934 -27.326 -33.097 1.00 68.62 190 GLU A C 1
ATOM 1417 O O . GLU A 1 190 ? 24.951 -27.906 -33.481 1.00 68.62 190 GLU A O 1
ATOM 1422 N N . ILE A 1 191 ? 22.977 -27.965 -32.412 1.00 66.31 191 ILE A N 1
ATOM 1423 C CA . ILE A 1 191 ? 23.053 -29.384 -32.027 1.00 66.31 191 ILE A CA 1
ATOM 1424 C C . ILE A 1 191 ? 22.988 -30.300 -33.258 1.00 66.31 191 ILE A C 1
ATOM 1426 O O . ILE A 1 191 ? 23.760 -31.256 -33.345 1.00 66.31 191 ILE A O 1
ATOM 1430 N N . GLU A 1 192 ? 22.122 -30.009 -34.231 1.00 68.69 192 GLU A N 1
ATOM 1431 C CA . GLU A 1 192 ? 22.008 -30.803 -35.462 1.00 68.69 192 GLU A CA 1
ATOM 1432 C C . GLU A 1 192 ? 23.304 -30.734 -36.292 1.00 68.69 192 GLU A C 1
ATOM 1434 O O . GLU A 1 192 ? 23.816 -31.768 -36.721 1.00 68.69 192 GLU A O 1
ATOM 1439 N N . SER A 1 193 ? 23.929 -29.552 -36.377 1.00 64.38 193 SER A N 1
ATOM 1440 C CA . SER A 1 193 ? 25.206 -29.358 -37.084 1.00 64.38 193 SER A CA 1
ATOM 1441 C C . SER A 1 193 ? 26.402 -30.097 -36.462 1.00 64.38 193 SER A C 1
ATOM 1443 O O . SER A 1 193 ? 27.329 -30.468 -37.174 1.00 64.38 193 SER A O 1
ATOM 1445 N N . GLN A 1 194 ? 26.381 -30.352 -35.147 1.00 64.12 194 GLN A N 1
ATOM 1446 C CA . GLN A 1 194 ? 27.438 -31.093 -34.443 1.00 64.12 194 GLN A CA 1
ATOM 1447 C C . GLN A 1 194 ? 27.243 -32.614 -34.474 1.00 64.12 194 GLN A C 1
ATOM 1449 O O . GLN A 1 194 ? 28.124 -33.346 -34.028 1.00 64.12 194 GLN A O 1
ATOM 1454 N N . THR A 1 195 ? 26.097 -33.097 -34.962 1.00 65.88 195 THR A N 1
ATOM 1455 C CA . THR A 1 195 ? 25.769 -34.532 -34.996 1.00 65.88 195 THR A CA 1
ATOM 1456 C C . THR A 1 195 ? 25.975 -35.151 -36.391 1.00 65.88 195 THR A C 1
ATOM 1458 O O . THR A 1 195 ? 25.932 -36.374 -36.523 1.00 65.88 195 THR A O 1
ATOM 1461 N N . GLU A 1 196 ? 26.208 -34.331 -37.426 1.00 60.88 196 GLU A N 1
ATOM 1462 C CA . GLU A 1 196 ? 26.477 -34.759 -38.814 1.00 60.88 196 GLU A CA 1
ATOM 1463 C C . GLU A 1 196 ? 27.975 -34.888 -39.184 1.00 60.88 196 GLU A C 1
ATOM 1465 O O . GLU A 1 196 ? 28.272 -35.337 -40.294 1.00 60.88 196 GLU A O 1
ATOM 1470 N N . ASP A 1 197 ? 28.899 -34.582 -38.263 1.00 50.09 197 ASP A N 1
ATOM 1471 C CA . ASP A 1 197 ? 30.351 -34.863 -38.362 1.00 50.09 197 ASP A CA 1
ATOM 1472 C C . ASP A 1 197 ? 30.768 -36.063 -37.482 1.00 50.09 197 ASP A C 1
ATOM 1474 O O . ASP A 1 197 ? 31.663 -36.839 -37.907 1.00 50.09 197 ASP A O 1
#

Foldseek 3Di:
DCVQQVVLVVCCVPPNPVSSVVSNVVVVVVVVVVVVCVLQVQLVVQCVCCVVVNFDVVSVPDDDPDRRVVSSVVVVVVVVVCVVPADPLLVVLLVVLVVLVVLLVVLVCCQVVCPPDPDDNPPSVVSNVVSVVVNVVSLVCCVPPPVVSNVSNVVVVVVVVVCVDVRPPDDVVVVVVVVVVVVVVVVVVVVVVVVVD